Protein AF-A0A1Y2CJP6-F1 (afdb_monomer_lite)

Foldseek 3Di:
DPDADPQDDFDADPVDDLLVSVQLSQLLQQLPELDPVGGGKDWDADPVPRDTLWIFIKYFDLPPPCPLDPDTDIDHGQNVRLCVSVVHDDDDDNLVSCLVSVAQEDEDEDDDDDVVSVVVCVVSNHHYHYDDCVCVVVSNVSSQVVVVVVVDDPVNSVVVSVVVVVVSVVVVVVVCVVVVNDDPPCSDPPPVPPPPPVDDDDDDDDDDDDDDDDDDDD

InterPro domains:
  IPR016193 Cytidine deaminase-like [SSF53927] (14-128)

pLDDT: mean 79.9, std 15.61, range [41.69, 95.75]

Secondary structure (DSSP, 8-state):
-PPPPPPPP-PPPTTS-HHHHHHHHHHHHHTT---SS---EEEEEETTTTEEEEEEE-EE-TT-S-TT-SS--EE-HHHHHHHHHHT----S-HHHHHHHTT--EEEEESS---HHHHHHHHHTT-EEEEEPHHHHHHHHHHHHHHHHHTT--HHHHHHHHHHHHHHHHHHHHHHHHHTT----TTTT------------------------------

Structure (mmCIF, N/CA/C/O backbone):
data_AF-A0A1Y2CJP6-F1
#
_entry.id   AF-A0A1Y2CJP6-F1
#
loop_
_atom_site.group_PDB
_atom_site.id
_atom_site.type_symbol
_atom_site.label_atom_id
_atom_site.label_alt_id
_atom_site.label_comp_id
_atom_site.label_asym_id
_atom_site.label_entity_id
_atom_site.label_seq_id
_atom_site.pdbx_PDB_ins_code
_atom_site.Cartn_x
_atom_site.Cartn_y
_atom_site.Cartn_z
_atom_site.occupancy
_atom_site.B_iso_or_equiv
_atom_site.auth_seq_id
_atom_site.auth_comp_id
_atom_site.auth_asym_id
_atom_site.auth_atom_id
_atom_site.pdbx_PDB_model_num
ATOM 1 N N . MET A 1 1 ? 13.724 -12.618 -6.103 1.00 56.41 1 MET A N 1
ATOM 2 C CA . MET A 1 1 ? 12.927 -11.449 -5.675 1.00 56.41 1 MET A CA 1
ATOM 3 C C . MET A 1 1 ? 13.625 -10.860 -4.466 1.00 56.41 1 MET A C 1
ATOM 5 O O . MET A 1 1 ? 14.097 -11.644 -3.653 1.00 56.41 1 MET A O 1
ATOM 9 N N . GLU A 1 2 ? 13.781 -9.537 -4.390 1.00 65.75 2 GLU A N 1
ATOM 10 C CA . GLU A 1 2 ? 14.274 -8.900 -3.159 1.00 65.75 2 GLU A CA 1
ATOM 11 C C . GLU A 1 2 ? 13.318 -9.261 -2.015 1.00 65.75 2 GLU A C 1
ATOM 13 O O . GLU A 1 2 ? 12.101 -9.304 -2.217 1.00 65.75 2 GLU A O 1
ATOM 18 N N . THR A 1 3 ? 13.864 -9.597 -0.846 1.00 74.50 3 THR A N 1
ATOM 19 C CA . THR A 1 3 ? 13.061 -9.868 0.350 1.00 74.50 3 THR A CA 1
ATOM 20 C C . THR A 1 3 ? 12.181 -8.646 0.629 1.00 74.50 3 THR A C 1
ATOM 22 O O . THR A 1 3 ? 12.708 -7.529 0.579 1.00 74.50 3 THR A O 1
ATOM 25 N N . PRO A 1 4 ? 10.870 -8.813 0.904 1.00 77.69 4 PRO A N 1
ATOM 26 C CA . PRO A 1 4 ? 10.022 -7.692 1.288 1.00 77.69 4 PRO A CA 1
ATOM 27 C C . PRO A 1 4 ? 10.671 -6.928 2.439 1.00 77.69 4 PRO A C 1
ATOM 29 O O . PRO A 1 4 ? 11.221 -7.541 3.359 1.00 77.69 4 PRO A O 1
ATOM 32 N N . LEU A 1 5 ? 10.622 -5.596 2.389 1.00 85.69 5 LEU A N 1
ATOM 33 C CA . LEU A 1 5 ? 11.097 -4.793 3.509 1.00 85.69 5 LEU A CA 1
ATOM 34 C C . LEU A 1 5 ? 10.321 -5.188 4.777 1.00 85.69 5 LEU A C 1
ATOM 36 O O . LEU A 1 5 ? 9.128 -5.508 4.687 1.00 85.69 5 LEU A O 1
ATOM 40 N N . PRO A 1 6 ? 10.977 -5.213 5.949 1.00 92.62 6 PRO A N 1
ATOM 41 C CA . PRO A 1 6 ? 10.272 -5.477 7.191 1.00 92.62 6 PRO A CA 1
ATOM 42 C C . PRO A 1 6 ? 9.173 -4.429 7.376 1.00 92.62 6 PRO A C 1
ATOM 44 O O . PRO A 1 6 ? 9.338 -3.266 7.003 1.00 92.62 6 PRO A O 1
ATOM 47 N N . LEU A 1 7 ? 8.043 -4.850 7.936 1.00 93.31 7 LEU A N 1
ATOM 48 C CA . LEU A 1 7 ? 6.972 -3.935 8.298 1.00 93.31 7 LEU A CA 1
ATOM 49 C C . LEU A 1 7 ? 7.522 -2.912 9.311 1.00 93.31 7 LEU A C 1
ATOM 51 O O . LEU A 1 7 ? 8.094 -3.336 10.319 1.00 93.31 7 LEU A O 1
ATOM 55 N N . PRO A 1 8 ? 7.390 -1.593 9.071 1.00 94.00 8 PRO A N 1
ATOM 56 C CA . PRO A 1 8 ? 7.889 -0.592 10.009 1.00 94.00 8 PRO A CA 1
ATOM 57 C C . PRO A 1 8 ? 7.257 -0.775 11.390 1.00 94.00 8 PRO A C 1
ATOM 59 O O . PRO A 1 8 ? 6.074 -1.109 11.450 1.00 94.00 8 PRO A O 1
ATOM 62 N N . PRO A 1 9 ? 7.989 -0.560 12.494 1.00 94.50 9 PRO A N 1
ATOM 63 C CA . PRO A 1 9 ? 7.388 -0.635 13.819 1.00 94.50 9 PRO A CA 1
ATOM 64 C C . PRO A 1 9 ? 6.278 0.416 13.949 1.00 94.50 9 PRO A C 1
ATOM 66 O O . PRO A 1 9 ? 6.450 1.554 13.520 1.00 94.50 9 PRO A O 1
ATOM 69 N N . TYR A 1 10 ? 5.145 0.043 14.537 1.00 94.25 10 TYR A N 1
ATOM 70 C CA . TYR A 1 10 ? 4.035 0.953 14.801 1.00 94.25 10 TYR A CA 1
ATOM 71 C C . TYR A 1 10 ? 3.417 0.621 16.157 1.00 94.25 10 TYR A C 1
ATOM 73 O O . TYR A 1 10 ? 3.071 -0.530 16.421 1.00 94.25 10 TYR A O 1
ATOM 81 N N . GLU A 1 11 ? 3.303 1.629 17.016 1.00 94.81 11 GLU A N 1
ATOM 82 C CA . GLU A 1 11 ? 2.640 1.511 18.311 1.00 94.81 11 GLU A CA 1
ATOM 83 C C . GLU A 1 11 ? 1.174 1.922 18.163 1.00 94.81 11 GLU A C 1
ATOM 85 O O . GLU A 1 11 ? 0.871 2.977 17.602 1.00 94.81 11 GLU A O 1
ATOM 90 N N . PHE A 1 12 ? 0.267 1.064 18.634 1.00 94.75 12 PHE A N 1
ATOM 91 C CA . PHE A 1 12 ? -1.165 1.319 18.536 1.00 94.75 12 PHE A CA 1
ATOM 92 C C . PHE A 1 12 ? -1.564 2.443 19.486 1.00 94.75 12 PHE A C 1
ATOM 94 O O . PHE A 1 12 ? -1.284 2.402 20.682 1.00 94.75 12 PHE A O 1
ATOM 101 N N . ASP A 1 13 ? -2.282 3.417 18.948 1.00 92.81 13 ASP A N 1
ATOM 102 C CA . ASP A 1 13 ? -2.897 4.483 19.717 1.00 92.81 13 ASP A CA 1
ATOM 103 C C . ASP A 1 13 ? -4.202 3.968 20.334 1.00 92.81 13 ASP A C 1
ATOM 105 O O . ASP A 1 13 ? -5.143 3.609 19.620 1.00 92.81 13 ASP A O 1
ATOM 109 N N . ALA A 1 14 ? -4.260 3.940 21.667 1.00 95.38 14 ALA A N 1
ATOM 110 C CA . ALA A 1 14 ? -5.426 3.487 22.420 1.00 95.38 14 ALA A CA 1
ATOM 111 C C . ALA A 1 14 ? -6.666 4.381 22.223 1.00 95.38 14 ALA A C 1
ATOM 113 O O . ALA A 1 14 ? -7.779 3.945 22.509 1.00 95.38 14 ALA A O 1
ATOM 114 N N . ALA A 1 15 ? -6.495 5.616 21.736 1.00 92.62 15 ALA A N 1
ATOM 115 C CA . ALA A 1 15 ? -7.604 6.503 21.391 1.00 92.62 15 ALA A CA 1
ATOM 116 C C . ALA A 1 15 ? -8.239 6.172 20.028 1.00 92.62 15 ALA A C 1
ATOM 118 O O . ALA A 1 15 ? -9.309 6.689 19.707 1.00 92.62 15 ALA A O 1
ATOM 119 N N . LEU A 1 16 ? -7.589 5.332 19.217 1.00 90.56 16 LEU A N 1
ATOM 120 C CA . LEU A 1 16 ? -8.077 4.909 17.911 1.00 90.56 16 LEU A CA 1
ATOM 121 C C . LEU A 1 16 ? -8.742 3.534 17.962 1.00 90.56 16 LEU A C 1
ATOM 123 O O . LEU A 1 16 ? -8.398 2.673 18.773 1.00 90.56 16 LEU A O 1
ATOM 127 N N . SER A 1 17 ? -9.652 3.287 17.017 1.00 92.69 17 SER A N 1
ATOM 128 C CA . SER A 1 17 ? -10.144 1.929 16.801 1.00 92.69 17 SER A CA 1
ATOM 129 C C . SER A 1 17 ? -9.037 1.021 16.245 1.00 92.69 17 SER A C 1
ATOM 131 O O . SER A 1 17 ? -8.027 1.477 15.703 1.00 92.69 17 SER A O 1
ATOM 133 N N . THR A 1 18 ? -9.218 -0.295 16.360 1.00 93.75 18 THR A N 1
ATOM 134 C CA . THR A 1 18 ? -8.292 -1.279 15.778 1.00 93.75 18 THR A CA 1
ATOM 135 C C . THR A 1 18 ? -8.135 -1.091 14.266 1.00 93.75 18 THR A C 1
ATOM 137 O O . THR A 1 18 ? -7.012 -1.109 13.766 1.00 93.75 18 THR A O 1
ATOM 140 N N . ASP A 1 19 ? -9.239 -0.853 13.549 1.00 93.12 19 ASP A N 1
ATOM 141 C CA . ASP A 1 19 ? -9.228 -0.607 12.101 1.00 93.12 19 ASP A CA 1
ATOM 142 C C . ASP A 1 19 ? -8.409 0.649 11.760 1.00 93.12 19 ASP A C 1
ATOM 144 O O . ASP A 1 19 ? -7.577 0.620 10.854 1.00 93.12 19 ASP A O 1
ATOM 148 N N . ASP A 1 20 ? -8.591 1.731 12.523 1.00 92.31 20 ASP A N 1
ATOM 149 C CA . ASP A 1 20 ? -7.869 2.991 12.317 1.00 92.31 20 ASP A CA 1
ATOM 150 C C . ASP A 1 20 ? -6.362 2.830 12.562 1.00 92.31 20 ASP A C 1
ATOM 152 O O . ASP A 1 20 ? -5.546 3.357 11.806 1.00 92.31 20 ASP A O 1
ATOM 156 N N . ASN A 1 21 ? -5.972 2.052 13.575 1.00 94.25 21 ASN A N 1
ATOM 157 C CA . ASN A 1 21 ? -4.567 1.733 13.828 1.00 94.25 21 ASN A CA 1
ATOM 158 C C . ASN A 1 21 ? -3.934 0.960 12.657 1.00 94.25 21 ASN A C 1
ATOM 160 O O . ASN A 1 21 ? -2.847 1.313 12.196 1.00 94.25 21 ASN A O 1
ATOM 164 N N . TYR A 1 22 ? -4.613 -0.056 12.116 1.00 95.25 22 TYR A N 1
ATOM 165 C CA . TYR A 1 22 ? -4.096 -0.778 10.949 1.00 95.25 22 TYR A CA 1
ATOM 166 C C . TYR A 1 22 ? -4.057 0.082 9.686 1.00 95.25 22 TYR A C 1
ATOM 168 O O . TYR A 1 22 ? -3.127 -0.060 8.892 1.00 95.25 22 TYR A O 1
ATOM 176 N N . LEU A 1 23 ? -5.010 0.997 9.498 1.00 93.06 23 LEU A N 1
ATOM 177 C CA . LEU A 1 23 ? -4.965 1.958 8.395 1.00 93.06 23 LEU A CA 1
ATOM 178 C C . LEU A 1 23 ? -3.782 2.921 8.523 1.00 93.06 23 LEU A C 1
ATOM 180 O O . LEU A 1 23 ? -3.066 3.137 7.543 1.00 93.06 23 LEU A O 1
ATOM 184 N N . ALA A 1 24 ? -3.526 3.451 9.722 1.00 93.75 24 ALA A N 1
ATOM 185 C CA . ALA A 1 24 ? -2.345 4.269 9.988 1.00 93.75 24 ALA A CA 1
ATOM 186 C C . ALA A 1 24 ? -1.058 3.499 9.650 1.00 93.75 24 ALA A C 1
ATOM 188 O O . ALA A 1 24 ? -0.166 4.022 8.974 1.00 93.75 24 ALA A O 1
ATOM 189 N N . TRP A 1 25 ? -0.994 2.227 10.046 1.00 95.75 25 TRP A N 1
ATOM 190 C CA . TRP A 1 25 ? 0.141 1.36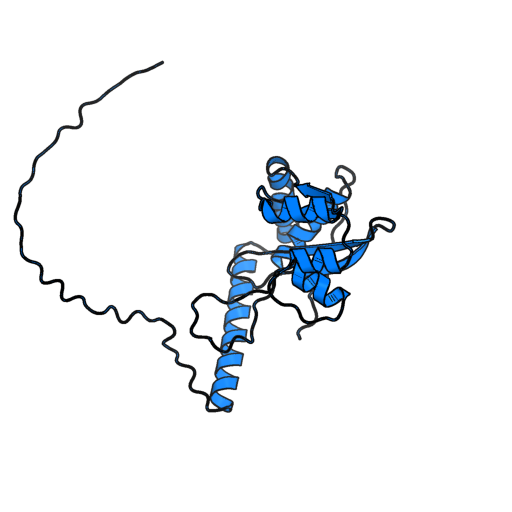1 9.755 1.00 95.75 25 TRP A CA 1
ATOM 191 C C . TRP A 1 25 ? 0.302 1.078 8.255 1.00 95.75 25 TRP A C 1
ATOM 193 O O . TRP A 1 25 ? 1.411 1.153 7.722 1.00 95.75 25 TRP A O 1
ATOM 203 N N . ALA A 1 26 ? -0.797 0.836 7.537 1.00 94.69 26 ALA A N 1
ATOM 204 C CA . ALA A 1 26 ? -0.789 0.668 6.086 1.00 94.69 26 ALA A CA 1
ATOM 205 C C . ALA A 1 26 ? -0.295 1.939 5.366 1.00 94.69 26 ALA A C 1
ATOM 207 O O . ALA A 1 26 ? 0.476 1.840 4.410 1.00 94.69 26 ALA A O 1
ATOM 208 N N . CYS A 1 27 ? -0.648 3.131 5.859 1.00 93.62 27 CYS A N 1
ATOM 209 C CA . CYS A 1 27 ? -0.122 4.409 5.366 1.00 93.62 27 CYS A CA 1
ATOM 210 C C . CYS A 1 27 ? 1.376 4.590 5.618 1.00 93.62 27 CYS A C 1
ATOM 212 O O . CYS A 1 27 ? 2.083 5.172 4.790 1.00 93.62 27 CYS A O 1
ATOM 214 N N . ILE A 1 28 ? 1.880 4.113 6.755 1.00 95.25 28 ILE A N 1
ATOM 215 C CA . ILE A 1 28 ? 3.318 4.096 7.036 1.00 95.25 28 ILE A CA 1
ATOM 216 C C . ILE A 1 28 ? 4.021 3.153 6.053 1.00 95.25 28 ILE A C 1
ATOM 218 O O . ILE A 1 28 ? 4.978 3.563 5.392 1.00 95.25 28 ILE A O 1
ATOM 222 N N . LEU A 1 29 ? 3.499 1.934 5.888 1.00 95.38 29 LEU A N 1
ATOM 223 C CA . LEU A 1 29 ? 4.003 0.927 4.953 1.00 95.38 29 LEU A CA 1
ATOM 224 C C . LEU A 1 29 ? 4.001 1.422 3.500 1.00 95.38 29 LEU A C 1
ATOM 226 O O . LEU A 1 29 ? 4.950 1.156 2.762 1.00 95.38 29 LEU A O 1
ATOM 230 N N . ALA A 1 30 ? 2.973 2.165 3.084 1.00 94.12 30 ALA A N 1
ATOM 231 C CA . ALA A 1 30 ? 2.835 2.666 1.719 1.00 94.12 30 ALA A CA 1
ATOM 232 C C . ALA A 1 30 ? 4.062 3.470 1.261 1.00 94.12 30 ALA A C 1
ATOM 234 O O . ALA A 1 30 ? 4.461 3.371 0.102 1.00 94.12 30 ALA A O 1
ATOM 235 N N . ARG A 1 31 ? 4.730 4.210 2.160 1.00 92.69 31 ARG A N 1
ATOM 236 C CA . ARG A 1 31 ? 5.949 4.969 1.822 1.00 92.69 31 ARG A CA 1
ATOM 237 C C . ARG A 1 31 ? 7.132 4.109 1.374 1.00 92.69 31 ARG A C 1
ATOM 239 O O . ARG A 1 31 ? 8.038 4.644 0.737 1.00 92.69 31 ARG A O 1
ATOM 246 N N . HIS A 1 32 ? 7.134 2.810 1.666 1.00 93.25 32 HIS A N 1
ATOM 247 C CA . HIS A 1 32 ? 8.130 1.882 1.129 1.00 93.25 32 HIS A CA 1
ATOM 248 C C . HIS A 1 32 ? 7.900 1.505 -0.339 1.00 93.25 32 HIS A C 1
ATOM 250 O O . HIS A 1 32 ? 8.754 0.842 -0.924 1.00 93.25 32 HIS A O 1
ATOM 256 N N . SER A 1 33 ? 6.773 1.903 -0.933 1.00 93.00 33 SER A N 1
ATOM 257 C CA . SER A 1 33 ? 6.508 1.696 -2.354 1.00 93.00 33 SER A CA 1
ATOM 258 C C . SER A 1 33 ? 7.578 2.356 -3.226 1.00 93.00 33 SER A C 1
ATOM 260 O O . SER A 1 33 ? 7.999 3.485 -2.975 1.00 93.00 33 SER A O 1
ATOM 262 N N . ASN A 1 34 ? 7.971 1.657 -4.292 1.00 91.31 34 ASN A N 1
ATOM 263 C CA . ASN A 1 34 ? 8.817 2.199 -5.359 1.00 91.31 34 ASN A CA 1
ATOM 264 C C . ASN A 1 34 ? 7.991 2.716 -6.552 1.00 91.31 34 ASN A C 1
ATOM 266 O O . ASN A 1 34 ? 8.537 2.990 -7.621 1.00 91.31 34 ASN A O 1
ATOM 270 N N . SER A 1 35 ? 6.667 2.821 -6.418 1.00 90.25 35 SER A N 1
ATOM 271 C CA . SER A 1 35 ? 5.813 3.368 -7.471 1.00 90.25 35 SER A CA 1
ATOM 272 C C . SER A 1 35 ? 6.013 4.871 -7.637 1.00 90.25 35 SER A C 1
ATOM 274 O O . SER A 1 35 ? 6.014 5.627 -6.671 1.00 90.25 35 SER A O 1
ATOM 276 N N . ARG A 1 36 ? 6.100 5.322 -8.892 1.00 87.94 36 ARG A N 1
ATOM 277 C CA . ARG A 1 36 ? 6.078 6.752 -9.246 1.00 87.94 36 ARG A CA 1
ATOM 278 C C . ARG A 1 36 ? 4.657 7.305 -9.418 1.00 87.94 36 ARG A C 1
ATOM 280 O O . ARG A 1 36 ? 4.496 8.513 -9.552 1.00 87.94 36 ARG A O 1
ATOM 287 N N . LYS A 1 37 ? 3.630 6.447 -9.465 1.00 88.38 37 LYS A N 1
ATOM 288 C CA . LYS A 1 37 ? 2.232 6.849 -9.715 1.00 88.38 37 LYS A CA 1
ATOM 289 C C . LYS A 1 37 ? 1.446 7.127 -8.445 1.00 88.38 37 LYS A C 1
ATOM 291 O O . LYS A 1 37 ? 0.500 7.907 -8.472 1.00 88.38 37 LYS A O 1
ATOM 296 N N . GLY A 1 38 ? 1.804 6.451 -7.365 1.00 89.06 38 GLY A N 1
ATOM 297 C CA . GLY A 1 38 ? 1.100 6.538 -6.100 1.00 89.06 38 GLY A CA 1
ATOM 298 C C . GLY A 1 38 ? 1.571 5.440 -5.167 1.00 89.06 38 GLY A C 1
ATOM 299 O O . GLY A 1 38 ? 1.838 4.319 -5.590 1.00 89.06 38 GLY A O 1
ATOM 300 N N . HIS A 1 39 ? 1.700 5.777 -3.896 1.00 92.19 39 HIS A N 1
ATOM 301 C CA . HIS A 1 39 ? 2.195 4.864 -2.881 1.00 92.19 39 HIS A CA 1
ATOM 302 C C . HIS A 1 39 ? 1.005 4.142 -2.251 1.00 92.19 39 HIS A C 1
ATOM 304 O O . HIS A 1 39 ? 0.109 4.789 -1.715 1.00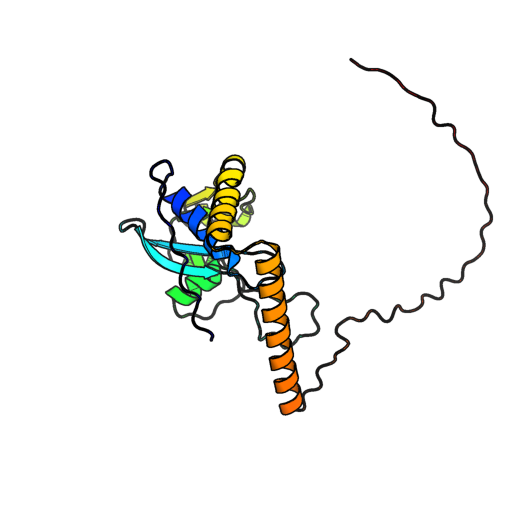 92.19 39 HIS A O 1
ATOM 310 N N . MET A 1 40 ? 0.988 2.813 -2.321 1.00 92.44 40 MET A N 1
ATOM 311 C CA . MET A 1 40 ? -0.044 1.975 -1.713 1.00 92.44 40 MET A CA 1
ATOM 312 C C . MET A 1 40 ? 0.594 1.007 -0.724 1.00 92.44 40 MET A C 1
ATOM 314 O O . MET A 1 40 ? 1.658 0.451 -0.996 1.00 92.44 40 MET A O 1
ATOM 318 N N . GLY A 1 41 ? -0.088 0.779 0.394 1.00 93.81 41 GLY A N 1
ATOM 319 C CA . GLY A 1 41 ? 0.239 -0.238 1.385 1.00 93.81 41 GLY A CA 1
ATOM 320 C C . GLY A 1 41 ? -1.012 -1.043 1.714 1.00 93.81 41 GLY A C 1
A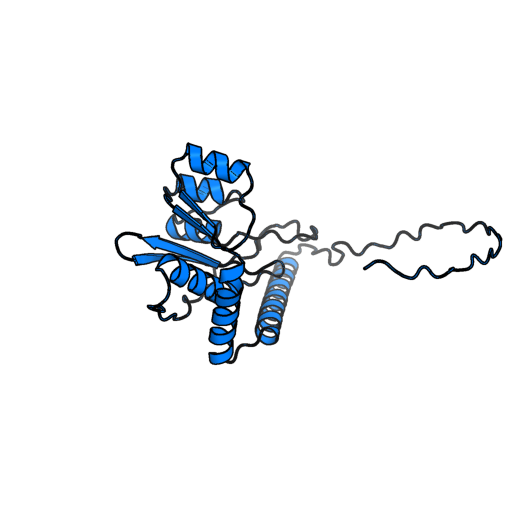TOM 321 O O . GLY A 1 41 ? -2.111 -0.495 1.731 1.00 93.81 41 GLY A O 1
ATOM 322 N N . ALA A 1 42 ? -0.849 -2.340 1.946 1.00 94.88 42 ALA A N 1
ATOM 323 C CA . ALA A 1 42 ? -1.918 -3.249 2.333 1.00 94.88 42 ALA A CA 1
ATOM 324 C C . ALA A 1 42 ? -1.433 -4.161 3.459 1.00 94.88 42 ALA A C 1
ATOM 326 O O . ALA A 1 42 ? -0.282 -4.598 3.450 1.00 94.88 42 ALA A O 1
ATOM 327 N N . ILE A 1 43 ? -2.319 -4.447 4.411 1.00 95.12 43 ILE A N 1
ATOM 328 C CA . ILE A 1 43 ? -2.075 -5.352 5.536 1.00 95.12 43 ILE A CA 1
ATOM 329 C C . ILE A 1 43 ? -3.279 -6.295 5.639 1.00 95.12 43 ILE A C 1
ATOM 331 O O . ILE A 1 43 ? -4.420 -5.840 5.693 1.00 95.12 43 ILE A O 1
ATOM 335 N N . ILE A 1 44 ? -3.030 -7.604 5.661 1.00 94.31 44 ILE A N 1
ATOM 336 C CA . ILE A 1 44 ? -4.033 -8.634 5.948 1.00 94.31 44 ILE A CA 1
ATOM 337 C C . ILE A 1 44 ? -3.893 -9.035 7.412 1.00 94.31 44 ILE A C 1
ATOM 339 O O . ILE A 1 44 ? -2.817 -9.437 7.861 1.00 94.31 44 ILE A O 1
ATOM 343 N N . VAL A 1 45 ? -5.003 -8.966 8.141 1.00 95.06 45 VAL A N 1
ATOM 344 C CA . VAL A 1 45 ? -5.067 -9.216 9.582 1.00 95.06 45 VAL A CA 1
ATOM 345 C C . VAL A 1 45 ? -6.082 -10.319 9.864 1.00 95.06 45 VAL A C 1
ATOM 347 O O . VAL A 1 45 ? -7.155 -10.356 9.262 1.00 95.06 45 VAL A O 1
ATOM 350 N N . ASN A 1 46 ? -5.760 -11.208 10.801 1.00 92.81 46 ASN A N 1
ATOM 351 C CA . ASN A 1 46 ? -6.739 -12.100 11.403 1.00 92.81 46 ASN A CA 1
ATOM 352 C C . ASN A 1 46 ? -7.572 -11.308 12.430 1.00 92.81 46 ASN A C 1
ATOM 354 O O . ASN A 1 46 ? -7.016 -10.877 13.442 1.00 92.81 46 ASN A O 1
ATO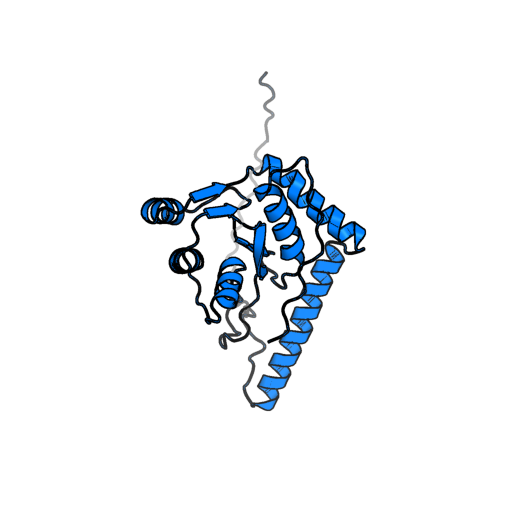M 358 N N . PRO A 1 47 ? -8.889 -11.137 12.226 1.00 89.19 47 PRO A N 1
ATOM 359 C CA . PRO A 1 47 ? -9.707 -10.290 13.092 1.00 89.19 47 PRO A CA 1
ATOM 360 C C . PRO A 1 47 ? -9.897 -10.859 14.505 1.00 89.19 47 PRO A C 1
ATOM 362 O O . PRO A 1 47 ? -10.241 -10.113 15.414 1.00 89.19 47 PRO A O 1
ATOM 365 N N . THR A 1 48 ? -9.699 -12.165 14.708 1.00 91.81 48 THR A N 1
ATOM 366 C CA . THR A 1 48 ? -9.864 -12.813 16.017 1.00 91.81 48 THR A CA 1
ATOM 367 C C . THR A 1 48 ? -8.618 -12.672 16.881 1.00 91.81 48 THR A C 1
ATOM 369 O O . THR A 1 48 ? -8.727 -12.529 18.094 1.00 91.81 48 THR A O 1
ATOM 372 N N . THR A 1 49 ? -7.435 -12.728 16.270 1.00 95.06 49 THR A N 1
ATOM 373 C CA . THR A 1 49 ? -6.156 -12.714 16.995 1.00 95.06 49 THR A CA 1
ATOM 374 C C . THR A 1 49 ? -5.406 -11.392 16.878 1.00 95.06 49 THR A C 1
ATOM 376 O O . THR A 1 49 ? -4.365 -11.238 17.511 1.00 95.06 49 THR A O 1
ATOM 379 N N . SER A 1 50 ? -5.881 -10.462 16.042 1.00 93.50 50 SER A N 1
ATOM 380 C CA . SER A 1 50 ? -5.159 -9.239 15.660 1.00 93.50 50 SER A CA 1
ATOM 381 C C . SER A 1 50 ? -3.753 -9.524 15.104 1.00 93.50 50 SER A C 1
ATOM 383 O O . SER A 1 50 ? -2.857 -8.681 15.121 1.00 93.50 50 SER A O 1
ATOM 385 N N . GLN A 1 51 ? -3.530 -10.739 14.600 1.00 94.88 51 GLN A N 1
ATOM 386 C CA . GLN A 1 51 ? -2.258 -11.136 14.017 1.00 94.88 51 GLN A CA 1
ATOM 387 C C . GLN A 1 51 ? -2.194 -10.675 12.562 1.00 94.88 51 GLN A C 1
ATOM 389 O O . GLN A 1 51 ? -3.100 -10.955 11.775 1.00 94.88 51 GLN A O 1
ATOM 394 N N . ILE A 1 52 ? -1.096 -10.026 12.180 1.00 94.81 52 ILE A N 1
ATOM 395 C CA . ILE A 1 52 ? -0.805 -9.737 10.775 1.00 94.81 52 ILE A CA 1
ATOM 396 C C . ILE A 1 52 ? -0.404 -11.036 10.085 1.00 94.81 52 ILE A C 1
ATOM 398 O O . ILE A 1 52 ? 0.553 -11.695 10.486 1.00 94.81 52 ILE A O 1
ATOM 402 N N . LEU A 1 53 ? -1.145 -11.390 9.041 1.00 93.06 53 LEU A N 1
ATOM 403 C CA . LEU A 1 53 ? -0.896 -12.579 8.232 1.00 93.06 53 LEU A CA 1
ATOM 404 C C . LEU A 1 53 ? 0.027 -12.263 7.053 1.00 93.06 53 LEU A C 1
ATOM 406 O O . LEU A 1 53 ? 0.863 -13.078 6.678 1.00 93.06 53 LEU A O 1
ATOM 410 N N . SER A 1 54 ? -0.134 -11.081 6.455 1.00 94.31 54 SER A N 1
ATOM 411 C CA . SER A 1 54 ? 0.674 -10.614 5.330 1.00 94.31 54 SER A CA 1
ATOM 412 C C . SER A 1 54 ? 0.587 -9.095 5.215 1.00 94.31 54 SER A C 1
ATOM 414 O O . SER A 1 54 ? -0.359 -8.479 5.706 1.00 94.31 54 SER A O 1
ATOM 416 N N . TYR A 1 55 ? 1.569 -8.487 4.559 1.00 95.38 55 TYR A N 1
ATOM 417 C CA . TYR A 1 55 ? 1.561 -7.076 4.211 1.00 95.38 55 TYR A CA 1
ATOM 418 C C . TYR A 1 55 ? 2.369 -6.856 2.932 1.00 95.38 55 TYR A C 1
ATOM 420 O O . TYR A 1 55 ? 3.320 -7.583 2.653 1.00 95.38 55 TYR A O 1
ATOM 428 N N . ALA A 1 56 ? 2.008 -5.844 2.151 1.00 94.75 56 ALA A N 1
ATOM 429 C CA . ALA A 1 56 ? 2.712 -5.513 0.920 1.00 94.75 56 ALA A CA 1
ATOM 430 C C . ALA A 1 56 ? 2.546 -4.038 0.547 1.00 94.75 56 ALA A C 1
ATOM 432 O O . ALA A 1 56 ? 1.639 -3.354 1.019 1.00 94.75 56 ALA A O 1
ATOM 433 N N . ASN A 1 57 ? 3.409 -3.559 -0.346 1.00 94.12 57 ASN A N 1
ATOM 434 C CA . ASN A 1 57 ? 3.248 -2.286 -1.038 1.00 94.12 57 ASN A CA 1
ATOM 435 C C . ASN A 1 57 ? 3.125 -2.523 -2.549 1.00 94.12 57 ASN A C 1
ATOM 437 O O . ASN A 1 57 ? 3.472 -3.594 -3.053 1.00 94.12 57 ASN A O 1
ATOM 441 N N . ASN A 1 58 ? 2.586 -1.556 -3.292 1.00 91.75 58 ASN A N 1
ATOM 442 C CA . ASN A 1 58 ? 2.517 -1.711 -4.742 1.00 91.75 58 ASN A CA 1
ATOM 443 C C . ASN A 1 58 ? 3.925 -1.728 -5.347 1.00 91.75 58 ASN A C 1
ATOM 445 O O . ASN A 1 58 ? 4.782 -0.913 -5.009 1.00 91.75 58 ASN A O 1
ATOM 449 N N . THR A 1 59 ? 4.149 -2.670 -6.259 1.00 87.31 59 THR A N 1
ATOM 450 C CA . THR A 1 59 ? 5.458 -2.915 -6.868 1.00 87.31 59 THR A CA 1
ATOM 451 C C . THR A 1 59 ? 5.334 -2.859 -8.389 1.00 87.31 59 THR A C 1
ATOM 453 O O . THR A 1 59 ? 4.413 -3.465 -8.948 1.00 87.31 59 THR A O 1
ATOM 456 N N . PRO A 1 60 ? 6.235 -2.157 -9.095 1.00 84.62 60 PRO A N 1
ATOM 457 C CA . PRO A 1 60 ? 6.221 -2.138 -10.551 1.00 84.62 60 PRO A CA 1
ATOM 458 C C . PRO A 1 60 ? 6.426 -3.535 -11.150 1.00 84.62 60 PRO A C 1
ATOM 460 O O . PRO A 1 60 ? 7.249 -4.315 -10.677 1.00 84.62 60 PRO A O 1
ATOM 463 N N . LEU A 1 61 ? 5.679 -3.852 -12.208 1.00 80.94 61 LEU A N 1
ATOM 464 C CA . LEU A 1 61 ? 5.846 -5.072 -12.991 1.00 80.94 61 LEU A CA 1
ATOM 465 C C . LEU A 1 61 ? 7.037 -4.906 -13.931 1.00 80.94 61 LEU A C 1
ATOM 467 O O . LEU A 1 61 ? 6.969 -4.210 -14.941 1.00 80.94 61 LEU A O 1
ATOM 471 N N . LEU A 1 62 ? 8.130 -5.578 -13.587 1.00 69.25 62 LEU A N 1
ATOM 472 C CA . LEU A 1 62 ? 9.439 -5.421 -14.229 1.00 69.25 62 LEU A CA 1
ATOM 473 C C . LEU A 1 62 ? 9.607 -6.271 -15.504 1.00 69.25 62 LEU A C 1
ATOM 475 O O . LEU A 1 62 ? 10.636 -6.180 -16.163 1.00 69.25 62 LEU A O 1
ATOM 479 N N . PHE A 1 63 ? 8.611 -7.092 -15.858 1.00 62.31 63 PHE A N 1
ATOM 480 C CA . PHE A 1 63 ? 8.710 -8.101 -16.925 1.00 62.31 63 PHE A CA 1
ATOM 481 C C . PHE A 1 63 ? 7.880 -7.805 -18.179 1.00 62.31 63 PHE A C 1
ATOM 483 O O . PHE A 1 63 ? 7.815 -8.645 -19.075 1.00 62.31 63 PHE A O 1
ATOM 490 N N . ASN A 1 64 ? 7.250 -6.633 -18.294 1.00 56.44 64 ASN A N 1
ATOM 491 C CA . ASN A 1 64 ? 6.557 -6.311 -19.538 1.00 56.44 64 ASN A CA 1
ATOM 492 C C . ASN A 1 64 ? 7.569 -5.829 -20.593 1.00 56.44 64 ASN A C 1
ATOM 494 O O . ASN A 1 64 ? 7.938 -4.657 -20.625 1.00 56.44 64 ASN A O 1
ATOM 498 N N . ALA A 1 65 ? 8.015 -6.759 -21.446 1.00 48.22 65 ALA A N 1
ATOM 499 C CA . ALA A 1 65 ? 8.968 -6.548 -22.541 1.00 48.22 65 ALA A CA 1
ATOM 500 C C . ALA A 1 65 ? 8.512 -5.505 -23.581 1.00 48.22 65 ALA A C 1
ATOM 502 O O . ALA A 1 65 ? 9.320 -5.025 -24.372 1.00 48.22 65 ALA A O 1
ATOM 503 N N . SER A 1 66 ? 7.247 -5.070 -23.536 1.00 53.09 66 SER A N 1
ATOM 504 C CA . SER A 1 66 ? 6.805 -3.815 -24.148 1.00 53.09 66 SER A CA 1
ATOM 505 C C . SER A 1 66 ? 7.300 -2.614 -23.318 1.00 53.09 66 SER A C 1
ATOM 507 O O . SER A 1 66 ? 6.519 -1.781 -22.850 1.00 53.09 66 SER A O 1
ATOM 509 N N . LEU A 1 67 ? 8.619 -2.484 -23.177 1.00 50.69 67 LEU A N 1
ATOM 510 C CA . LEU A 1 67 ? 9.313 -1.356 -22.536 1.00 50.69 67 LEU A CA 1
ATOM 511 C C . LEU A 1 67 ? 9.031 -0.005 -23.235 1.00 50.69 67 LEU A C 1
ATOM 513 O O . LEU A 1 67 ? 9.378 1.054 -22.726 1.00 50.69 67 LEU A O 1
ATOM 517 N N . ILE A 1 68 ? 8.339 -0.049 -24.378 1.00 51.12 68 ILE A N 1
ATOM 518 C CA . ILE A 1 68 ? 7.905 1.083 -25.205 1.00 51.12 68 ILE A CA 1
ATOM 519 C C . ILE A 1 68 ? 6.572 1.689 -24.714 1.00 51.12 68 ILE A C 1
ATOM 521 O O .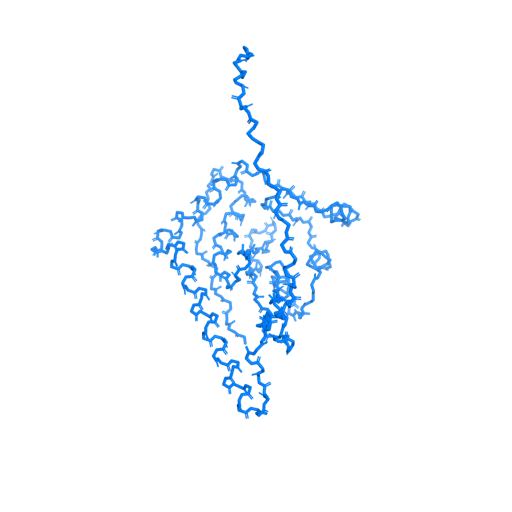 ILE A 1 68 ? 6.222 2.817 -25.073 1.00 51.12 68 ILE A O 1
ATOM 525 N N . GLN A 1 69 ? 5.800 0.994 -23.868 1.00 52.91 69 GLN A N 1
ATOM 526 C CA . GLN A 1 69 ? 4.576 1.586 -23.327 1.00 52.91 69 GLN A CA 1
ATOM 527 C C . GLN A 1 69 ? 4.912 2.598 -22.227 1.00 52.91 69 GLN A C 1
ATOM 529 O O . GLN A 1 69 ? 5.409 2.245 -21.163 1.00 52.91 69 GLN A O 1
ATOM 534 N N . LYS A 1 70 ? 4.514 3.860 -22.440 1.00 58.88 70 LYS A N 1
ATOM 535 C CA . LYS A 1 70 ? 4.625 4.993 -21.492 1.00 58.88 70 LYS A CA 1
ATOM 536 C C . LYS A 1 70 ? 4.020 4.745 -20.098 1.00 58.88 70 LYS A C 1
ATOM 538 O O . LYS A 1 70 ? 4.091 5.617 -19.236 1.00 58.88 70 LYS A O 1
ATOM 543 N N . LYS A 1 71 ? 3.368 3.603 -19.869 1.00 70.25 71 LYS A N 1
ATOM 544 C CA . LYS A 1 71 ? 2.640 3.283 -18.644 1.00 70.25 71 LYS A CA 1
ATOM 545 C C . LYS A 1 71 ? 3.162 1.970 -18.065 1.00 70.25 71 LYS A C 1
ATOM 547 O O . LYS A 1 71 ? 2.603 0.910 -18.316 1.00 70.25 71 LYS A O 1
ATOM 552 N N . ILE A 1 72 ? 4.199 2.076 -17.238 1.00 73.00 72 ILE A N 1
ATOM 553 C CA . ILE A 1 72 ? 4.710 0.991 -16.387 1.00 73.00 72 ILE A CA 1
ATOM 554 C C . ILE A 1 72 ? 3.533 0.348 -15.651 1.00 73.00 72 ILE A C 1
ATOM 556 O O . ILE A 1 72 ? 2.781 1.052 -14.979 1.00 73.00 72 ILE A O 1
ATOM 560 N N . GLN A 1 73 ? 3.307 -0.952 -15.809 1.00 82.44 73 GLN A N 1
ATOM 561 C CA . GLN A 1 73 ? 2.258 -1.636 -15.052 1.00 82.44 73 GLN A CA 1
ATOM 562 C C . GLN A 1 73 ? 2.744 -1.875 -13.618 1.00 82.44 73 GLN A C 1
ATOM 564 O O . GLN A 1 73 ? 3.939 -2.021 -13.386 1.00 82.44 73 GLN A O 1
ATOM 569 N N . GLU A 1 74 ? 1.840 -1.884 -12.647 1.00 86.50 74 GLU A N 1
ATOM 570 C CA . GLU A 1 74 ? 2.168 -2.093 -11.233 1.00 86.50 74 GLU A CA 1
ATOM 571 C C . GLU A 1 74 ? 1.234 -3.161 -10.673 1.00 86.50 74 GLU A C 1
ATOM 573 O O . GLU A 1 74 ? 0.045 -3.172 -10.999 1.00 86.50 74 GLU A O 1
ATOM 578 N N . ILE A 1 75 ? 1.764 -4.051 -9.834 1.00 85.88 75 ILE A N 1
ATOM 579 C CA . ILE A 1 75 ? 0.929 -4.889 -8.974 1.00 85.88 75 ILE A CA 1
ATOM 580 C C . ILE A 1 75 ? 0.498 -4.006 -7.811 1.00 85.88 75 ILE A C 1
ATOM 582 O O . ILE A 1 75 ? 1.347 -3.435 -7.124 1.00 85.88 75 ILE A O 1
ATOM 586 N N . HIS A 1 76 ? -0.808 -3.878 -7.594 1.00 89.56 76 HIS A N 1
ATOM 587 C CA . HIS A 1 76 ? -1.321 -3.146 -6.440 1.00 89.56 76 HIS A CA 1
ATOM 588 C C . HIS A 1 76 ? -0.977 -3.870 -5.133 1.00 89.56 76 HIS A C 1
ATOM 590 O O . HIS A 1 76 ? -0.788 -5.090 -5.112 1.00 89.56 76 HIS A O 1
ATOM 596 N N . ALA A 1 77 ? -0.929 -3.114 -4.036 1.00 89.75 77 ALA A N 1
ATOM 597 C CA . ALA A 1 77 ? -0.545 -3.637 -2.731 1.00 89.75 77 ALA A CA 1
ATOM 598 C C . ALA A 1 77 ? -1.451 -4.792 -2.273 1.00 89.75 77 ALA A C 1
ATOM 600 O O . ALA A 1 77 ? -0.944 -5.795 -1.781 1.00 89.75 77 ALA A O 1
ATOM 601 N N . GLU A 1 78 ? -2.770 -4.709 -2.485 1.00 86.69 78 GLU A N 1
ATOM 602 C CA . GLU A 1 78 ? -3.703 -5.749 -2.033 1.00 86.69 78 GLU A CA 1
ATOM 603 C C . GLU A 1 78 ? -3.500 -7.058 -2.801 1.00 86.69 78 GLU A C 1
ATOM 605 O O . GLU A 1 78 ? -3.453 -8.133 -2.204 1.00 86.69 78 GLU A O 1
ATOM 610 N N . ALA A 1 79 ? -3.316 -6.970 -4.124 1.00 84.88 79 ALA A N 1
ATOM 611 C CA . ALA A 1 79 ? -3.016 -8.138 -4.946 1.00 84.88 79 ALA A CA 1
ATOM 612 C C . ALA A 1 79 ? -1.682 -8.767 -4.540 1.00 84.88 79 ALA A C 1
ATOM 614 O O . ALA A 1 79 ? -1.610 -9.985 -4.389 1.00 84.88 79 ALA A O 1
ATOM 615 N N . LEU A 1 80 ? -0.636 -7.970 -4.312 1.00 84.94 80 LEU A N 1
ATOM 616 C CA . LEU A 1 80 ? 0.650 -8.510 -3.877 1.00 84.94 80 LEU A CA 1
ATOM 617 C C . LEU A 1 80 ? 0.550 -9.168 -2.492 1.00 84.94 80 LEU A C 1
ATOM 619 O O . LEU A 1 80 ? 1.111 -10.241 -2.290 1.00 84.94 80 LEU A O 1
ATOM 623 N N . CYS A 1 81 ? -0.219 -8.583 -1.574 1.00 86.94 81 CYS A N 1
ATOM 624 C CA . CYS A 1 81 ? -0.435 -9.126 -0.235 1.00 86.94 81 CYS A CA 1
ATOM 625 C C . CYS A 1 81 ? -1.130 -10.499 -0.283 1.00 86.94 81 CYS A C 1
ATOM 627 O O . CYS A 1 81 ? -0.647 -11.468 0.301 1.00 86.94 81 CYS A O 1
ATOM 629 N N . VAL A 1 82 ? -2.210 -10.626 -1.066 1.00 84.81 82 VAL A N 1
ATOM 630 C CA . VAL A 1 82 ? -2.890 -11.917 -1.282 1.00 84.81 82 VAL A CA 1
ATOM 631 C C . VAL A 1 82 ? -1.979 -12.911 -2.005 1.00 84.81 82 VAL A C 1
ATOM 633 O O . VAL A 1 82 ? -1.947 -14.081 -1.636 1.00 84.81 82 VAL A O 1
ATOM 636 N N . SER A 1 83 ? -1.204 -12.455 -2.997 1.00 79.00 83 SER A N 1
ATOM 637 C CA . SER A 1 83 ? -0.248 -13.292 -3.747 1.00 79.00 83 SER A CA 1
ATOM 638 C C . SER A 1 83 ? 0.750 -13.951 -2.804 1.00 79.00 83 SER A C 1
ATOM 640 O O . SER A 1 83 ? 0.997 -15.150 -2.893 1.00 79.00 83 SER A O 1
ATOM 642 N N . GLN A 1 84 ? 1.316 -13.153 -1.895 1.00 80.44 84 GLN A N 1
ATOM 643 C CA . GLN A 1 84 ? 2.301 -13.600 -0.919 1.00 80.44 84 GLN A CA 1
ATOM 644 C C . GLN A 1 84 ? 1.682 -14.563 0.092 1.00 80.44 84 GLN A C 1
ATOM 646 O O . GLN A 1 84 ? 2.270 -15.606 0.362 1.00 80.44 84 GLN A O 1
ATOM 651 N N . ALA A 1 85 ? 0.483 -14.258 0.597 1.00 78.38 85 ALA A N 1
ATOM 652 C CA . ALA A 1 85 ? -0.231 -15.140 1.518 1.00 78.38 85 ALA A CA 1
ATOM 653 C C . ALA A 1 85 ? -0.601 -16.489 0.872 1.00 78.38 85 ALA A C 1
ATOM 655 O O . ALA A 1 85 ? -0.518 -17.530 1.518 1.00 78.38 85 ALA A O 1
ATOM 656 N N . ALA A 1 86 ? -0.980 -16.479 -0.408 1.00 72.69 86 ALA A N 1
ATOM 657 C CA . ALA A 1 86 ? -1.388 -17.675 -1.140 1.00 72.69 86 ALA A CA 1
ATOM 658 C C . ALA A 1 86 ? -0.219 -18.419 -1.812 1.00 72.69 86 ALA A C 1
ATOM 660 O O . ALA A 1 86 ? -0.402 -19.541 -2.274 1.00 72.69 86 ALA A O 1
ATOM 661 N N . SER A 1 87 ? 0.972 -17.813 -1.891 1.00 71.12 87 SER A N 1
ATOM 662 C CA . SER A 1 87 ? 2.085 -18.268 -2.743 1.00 71.12 87 SER A CA 1
ATOM 663 C C . SER A 1 87 ? 1.712 -18.405 -4.235 1.00 71.12 87 SER A C 1
ATOM 665 O O . SER A 1 87 ? 2.183 -19.311 -4.920 1.00 71.12 87 SER A O 1
ATOM 667 N N . ILE A 1 88 ? 0.869 -17.503 -4.760 1.00 53.66 88 ILE A N 1
ATOM 668 C CA . ILE A 1 88 ? 0.356 -17.521 -6.149 1.00 53.66 88 ILE A CA 1
ATOM 669 C C . ILE A 1 88 ? 0.826 -16.267 -6.909 1.00 53.66 88 ILE A C 1
ATOM 671 O O . ILE A 1 88 ? 0.857 -15.179 -6.346 1.00 53.66 88 ILE A O 1
ATOM 675 N N . GLN A 1 89 ? 1.164 -16.389 -8.200 1.00 48.16 89 GLN A N 1
ATOM 676 C CA . GLN A 1 89 ? 1.446 -15.245 -9.086 1.00 48.16 89 GLN A CA 1
ATOM 677 C C . GLN A 1 89 ? 0.134 -14.634 -9.614 1.00 48.16 89 GLN A C 1
ATOM 679 O O . GLN A 1 89 ? -0.699 -15.359 -10.156 1.00 48.16 89 GLN A O 1
ATOM 684 N N . LEU A 1 90 ? -0.071 -13.317 -9.468 1.00 48.31 90 LEU A N 1
ATOM 685 C CA . LEU A 1 90 ? -1.362 -12.665 -9.756 1.00 48.31 90 LEU A CA 1
ATOM 686 C C . LEU A 1 90 ? -1.361 -11.716 -10.966 1.00 48.31 90 LEU A C 1
ATOM 688 O O . LEU A 1 90 ? -0.366 -11.068 -11.286 1.00 48.31 90 LEU A O 1
ATOM 692 N N . HIS A 1 91 ? -2.543 -11.604 -11.587 1.00 47.88 91 HIS A N 1
ATOM 693 C CA . HIS A 1 91 ? -2.920 -10.624 -12.615 1.00 47.88 91 HIS A CA 1
ATOM 694 C C . HIS A 1 91 ? -3.943 -9.602 -12.061 1.00 47.88 91 HIS A C 1
ATOM 696 O O . HIS A 1 91 ? -4.509 -9.781 -10.987 1.00 47.88 91 HIS A O 1
ATOM 702 N N . SER A 1 92 ? -4.173 -8.516 -12.803 1.00 52.28 92 SER A N 1
ATOM 703 C CA . SER A 1 92 ? -4.703 -7.192 -12.410 1.00 52.28 92 SER A CA 1
ATOM 704 C C . SER A 1 92 ? -6.137 -7.065 -11.834 1.00 52.28 92 SER A C 1
ATOM 706 O O . SER A 1 92 ? -6.729 -5.993 -11.948 1.00 52.28 92 SER A O 1
ATOM 708 N N . LEU A 1 93 ? -6.726 -8.088 -11.205 1.00 71.19 93 LEU A N 1
ATOM 709 C CA . LEU A 1 93 ? -8.080 -8.035 -10.616 1.00 71.19 93 LEU A CA 1
ATOM 710 C C . LEU A 1 93 ? -8.064 -8.177 -9.082 1.00 71.19 93 LEU A C 1
ATOM 712 O O . LEU A 1 93 ? -8.513 -9.177 -8.529 1.00 71.19 93 LEU A O 1
ATOM 716 N N . CYS A 1 94 ? -7.574 -7.153 -8.377 1.00 79.12 94 CYS A N 1
ATOM 717 C CA . CYS A 1 94 ? -7.331 -7.189 -6.924 1.00 79.12 94 CYS A CA 1
ATOM 718 C C . CYS A 1 94 ? -8.569 -7.555 -6.081 1.00 79.12 94 CYS A C 1
ATOM 720 O O . CYS A 1 94 ? -8.467 -8.364 -5.165 1.00 79.12 94 CYS A O 1
ATOM 722 N N . PHE A 1 95 ? -9.752 -7.018 -6.407 1.00 81.44 95 PHE A N 1
ATOM 723 C CA . PHE A 1 95 ? -10.980 -7.293 -5.647 1.00 81.44 95 PHE A CA 1
ATOM 724 C C . PHE A 1 95 ? -11.426 -8.761 -5.740 1.00 81.44 95 PHE A C 1
ATOM 726 O O . PHE A 1 95 ? -11.721 -9.382 -4.722 1.00 81.44 95 PHE A O 1
ATOM 733 N N . MET A 1 96 ? -11.434 -9.336 -6.948 1.00 84.69 96 MET A N 1
ATOM 734 C CA . MET A 1 96 ? -11.827 -10.739 -7.140 1.00 84.69 96 MET A CA 1
ATOM 735 C C . MET A 1 96 ? -10.868 -11.692 -6.424 1.00 84.69 96 MET A C 1
ATOM 737 O O . MET A 1 96 ? -11.287 -12.741 -5.949 1.00 84.69 96 MET A O 1
ATOM 741 N N . LEU A 1 97 ? -9.598 -11.304 -6.305 1.00 85.06 97 LEU A N 1
ATOM 742 C CA . LEU A 1 97 ? -8.583 -12.070 -5.588 1.00 85.06 97 LEU A CA 1
ATOM 743 C C . LEU A 1 97 ? -8.797 -12.022 -4.076 1.00 85.06 97 LEU A C 1
ATOM 745 O O . LEU A 1 97 ? -8.730 -13.064 -3.434 1.00 85.06 97 LEU A O 1
ATOM 749 N N . LEU A 1 98 ? -9.133 -10.855 -3.516 1.00 84.88 98 LEU A N 1
ATOM 750 C CA . LEU A 1 98 ? -9.524 -10.735 -2.105 1.00 84.88 98 LEU A CA 1
ATOM 751 C C . LEU A 1 98 ? -10.758 -11.595 -1.800 1.00 84.88 98 LEU A C 1
ATOM 753 O O . LEU A 1 98 ? -10.771 -12.341 -0.822 1.00 84.88 98 LEU A O 1
ATOM 757 N N . ALA A 1 99 ? -11.768 -11.542 -2.669 1.00 86.25 99 ALA A N 1
ATOM 758 C CA . ALA A 1 99 ? -12.965 -12.362 -2.534 1.00 86.25 99 ALA A CA 1
ATOM 759 C C . ALA A 1 99 ? -12.657 -13.867 -2.603 1.00 86.25 99 ALA A C 1
ATOM 761 O O . ALA A 1 99 ? -13.097 -14.626 -1.740 1.00 86.25 99 ALA A O 1
ATOM 762 N N . ALA A 1 100 ? -11.866 -14.298 -3.591 1.00 86.50 100 ALA A N 1
ATOM 763 C CA . ALA A 1 100 ? -11.449 -15.692 -3.743 1.00 86.50 100 ALA A CA 1
ATOM 764 C C . ALA A 1 100 ? -10.587 -16.180 -2.566 1.00 86.50 100 ALA A C 1
ATOM 766 O O . ALA A 1 100 ? -10.675 -17.343 -2.184 1.00 86.50 100 ALA A O 1
ATOM 767 N N . ALA A 1 101 ? -9.810 -15.285 -1.951 1.00 85.50 101 ALA A N 1
ATOM 768 C CA . ALA A 1 101 ? -9.037 -15.558 -0.742 1.00 85.50 101 ALA A CA 1
ATOM 769 C C . ALA A 1 101 ? -9.898 -15.635 0.536 1.00 85.50 101 ALA A C 1
ATOM 771 O O . ALA A 1 101 ? -9.368 -15.849 1.624 1.00 85.50 101 ALA A O 1
ATOM 772 N N . GLY A 1 102 ? -11.219 -15.457 0.433 1.00 89.06 102 GLY A N 1
ATOM 773 C CA . GLY A 1 102 ? -12.137 -15.563 1.564 1.00 89.06 102 GLY A CA 1
ATOM 774 C C . GLY A 1 102 ? -12.139 -14.348 2.491 1.00 89.06 102 GLY A C 1
ATOM 775 O O . GLY A 1 102 ? -12.659 -14.451 3.605 1.00 89.06 102 GLY A O 1
ATOM 776 N N . VAL A 1 103 ? -11.602 -13.203 2.051 1.00 88.88 103 VAL A N 1
ATOM 777 C CA . VAL A 1 103 ? -11.641 -11.947 2.815 1.00 88.88 103 VAL A CA 1
ATOM 778 C C . VAL A 1 103 ? -13.092 -11.568 3.109 1.00 88.88 103 VAL A C 1
ATOM 780 O O . VAL A 1 103 ? -13.927 -11.517 2.208 1.00 88.88 103 VAL A O 1
ATOM 783 N N . LYS A 1 104 ? -13.395 -11.306 4.385 1.00 93.44 104 LYS A N 1
ATOM 784 C CA . LYS A 1 104 ? -14.755 -10.983 4.856 1.00 93.44 104 LYS A CA 1
ATOM 785 C C . LYS A 1 104 ? -15.002 -9.497 5.066 1.00 93.44 104 LYS A C 1
ATOM 787 O O . LYS A 1 104 ? -16.151 -9.071 5.047 1.00 93.44 104 LYS A O 1
ATOM 792 N N . ARG A 1 105 ? -13.937 -8.716 5.246 1.00 92.75 105 ARG A N 1
ATOM 793 C CA . ARG A 1 105 ? -14.002 -7.275 5.481 1.00 92.75 105 ARG A CA 1
ATOM 794 C C . ARG A 1 105 ? -12.848 -6.574 4.777 1.00 92.75 105 ARG A C 1
ATOM 796 O O . ARG A 1 105 ? -11.714 -7.035 4.858 1.00 92.75 105 ARG A O 1
ATOM 803 N N . ILE A 1 106 ? -13.148 -5.464 4.113 1.00 90.38 106 ILE A N 1
ATOM 804 C CA . ILE A 1 106 ? -12.183 -4.567 3.480 1.00 90.38 106 ILE A CA 1
ATOM 805 C C . ILE A 1 106 ? -12.362 -3.189 4.110 1.00 90.38 106 ILE A C 1
ATOM 807 O O . ILE A 1 106 ? -13.444 -2.607 4.036 1.00 90.38 106 ILE A O 1
ATOM 811 N N . VAL A 1 107 ? -11.294 -2.669 4.705 1.00 89.75 107 VAL A N 1
ATOM 812 C CA . VAL A 1 107 ? -11.245 -1.309 5.247 1.00 89.75 107 VAL A CA 1
ATOM 813 C C . VAL A 1 107 ? -10.300 -0.490 4.373 1.00 89.75 107 VAL A C 1
ATOM 815 O O . VAL A 1 107 ? -9.189 -0.939 4.098 1.00 89.75 107 VAL A O 1
ATOM 818 N N . HIS A 1 108 ? -10.730 0.683 3.906 1.00 86.81 108 HIS A N 1
ATOM 819 C CA . HIS A 1 108 ? -9.901 1.532 3.048 1.00 86.81 108 HIS A CA 1
ATOM 820 C C . HIS A 1 108 ? -10.013 3.019 3.391 1.00 86.81 108 HIS A C 1
ATOM 822 O O . HIS A 1 108 ? -11.065 3.516 3.801 1.00 86.81 108 HIS A O 1
ATOM 828 N N . LEU A 1 109 ? -8.907 3.729 3.165 1.00 77.81 109 LEU A N 1
ATOM 829 C CA . LEU A 1 109 ? -8.860 5.186 3.130 1.00 77.81 109 LEU A CA 1
ATOM 830 C C . LEU A 1 109 ? -9.334 5.638 1.747 1.00 77.81 109 LEU A C 1
ATOM 832 O O . LEU A 1 109 ? -8.950 5.039 0.742 1.00 77.81 109 LEU A O 1
ATOM 836 N N . ASN A 1 110 ? -10.133 6.702 1.688 1.00 69.56 110 ASN A N 1
ATOM 837 C CA . ASN A 1 110 ? -10.580 7.394 0.469 1.00 69.56 110 ASN A CA 1
ATOM 838 C C . ASN A 1 110 ? -11.934 6.969 -0.165 1.00 69.56 110 ASN A C 1
ATOM 840 O O . ASN A 1 110 ? -12.427 5.851 -0.024 1.00 69.56 110 ASN A O 1
ATOM 844 N N . LYS A 1 111 ? -12.508 7.950 -0.883 1.00 61.19 111 LYS A N 1
ATOM 845 C CA . LYS A 1 111 ? -13.927 8.260 -1.172 1.00 61.19 111 LYS A CA 1
ATOM 846 C C . LYS A 1 111 ? -14.688 7.370 -2.155 1.00 61.19 111 LYS A C 1
ATOM 848 O O . LYS A 1 111 ? -15.908 7.491 -2.238 1.00 61.19 111 LYS A O 1
ATOM 853 N N . TYR A 1 112 ? -14.003 6.560 -2.957 1.00 62.62 112 TYR A N 1
ATOM 854 C CA . TYR A 1 112 ? -14.623 5.931 -4.123 1.00 62.62 112 TYR A CA 1
ATOM 855 C C . TYR A 1 112 ? -14.398 4.425 -4.130 1.00 62.62 112 TYR A C 1
ATOM 857 O O . TYR A 1 112 ? -13.382 3.925 -4.608 1.00 62.62 112 TYR A O 1
ATOM 865 N N . CYS A 1 113 ? -15.393 3.703 -3.625 1.00 81.31 113 CYS A N 1
ATOM 866 C CA . CYS A 1 113 ? -15.603 2.312 -3.987 1.00 81.31 113 CYS A CA 1
ATOM 867 C C . CYS A 1 113 ? -16.372 2.308 -5.319 1.00 81.31 113 CYS A C 1
ATOM 869 O O . CYS A 1 113 ? -17.511 2.786 -5.342 1.00 81.31 113 CYS A O 1
ATOM 871 N N . PRO A 1 114 ? -15.792 1.823 -6.436 1.00 83.75 114 PRO A N 1
ATOM 872 C CA . PRO A 1 114 ? -16.524 1.749 -7.693 1.00 83.75 114 PRO A CA 1
ATOM 873 C C . PRO A 1 114 ? -17.847 0.991 -7.487 1.00 83.75 114 PRO A C 1
ATOM 875 O O . PRO A 1 114 ? -17.823 -0.061 -6.845 1.00 83.75 114 PRO A O 1
ATOM 878 N N . PRO A 1 115 ? -18.989 1.441 -8.044 1.00 86.12 115 PRO A N 1
ATOM 879 C CA . PRO A 1 115 ? -20.284 0.797 -7.803 1.00 86.12 115 PRO A CA 1
ATOM 880 C C . PRO A 1 115 ? -20.286 -0.711 -8.082 1.00 86.12 115 PRO A C 1
ATOM 882 O O . PRO A 1 115 ? -20.869 -1.484 -7.327 1.00 86.12 115 PRO A O 1
ATOM 885 N N . VAL A 1 116 ? -19.560 -1.146 -9.118 1.00 84.94 116 VAL A N 1
ATOM 886 C CA . VAL A 1 116 ? -19.386 -2.571 -9.445 1.00 84.94 116 VAL A CA 1
ATOM 887 C C . VAL A 1 116 ? -18.717 -3.361 -8.313 1.00 84.94 116 VAL A C 1
ATOM 889 O O . VAL A 1 116 ? -19.109 -4.496 -8.047 1.00 84.94 116 VAL A O 1
ATOM 892 N N . VAL A 1 117 ? -17.755 -2.763 -7.605 1.00 84.94 117 VAL A N 1
ATOM 893 C CA . VAL A 1 117 ? -17.075 -3.375 -6.455 1.00 84.94 117 VAL A CA 1
ATOM 894 C C . VAL A 1 117 ? -18.026 -3.448 -5.264 1.00 84.94 117 VAL A C 1
ATOM 896 O O . VAL A 1 117 ? -18.148 -4.511 -4.664 1.00 84.94 117 VAL A O 1
ATOM 899 N N . ALA A 1 118 ? -18.761 -2.372 -4.970 1.00 86.81 118 ALA A N 1
ATOM 900 C CA . ALA A 1 118 ? -19.735 -2.348 -3.877 1.00 86.81 118 ALA A CA 1
ATOM 901 C C . ALA A 1 118 ? -20.852 -3.394 -4.064 1.00 86.81 118 ALA A C 1
ATOM 903 O O . ALA A 1 118 ? -21.183 -4.131 -3.134 1.00 86.81 118 ALA A O 1
ATOM 904 N N . VAL A 1 119 ? -21.396 -3.505 -5.283 1.00 88.75 119 VAL A N 1
ATOM 905 C CA . VAL A 1 119 ? -22.409 -4.516 -5.632 1.00 88.75 119 VAL A CA 1
ATOM 906 C C . VAL A 1 119 ? -21.840 -5.927 -5.496 1.00 88.75 119 VAL A C 1
ATOM 908 O O . VAL A 1 119 ? -22.472 -6.782 -4.877 1.00 88.75 119 VAL A O 1
ATOM 911 N N . SER A 1 120 ? -20.637 -6.164 -6.025 1.00 88.19 120 SER A N 1
ATOM 912 C CA . SER A 1 120 ? -19.994 -7.480 -5.952 1.00 88.19 120 SER A CA 1
ATOM 913 C C . SER A 1 120 ? -19.686 -7.879 -4.507 1.00 88.19 120 SER A C 1
ATOM 915 O O . SER A 1 120 ? -19.934 -9.014 -4.118 1.00 88.19 120 SER A O 1
ATOM 917 N N . ALA A 1 121 ? -19.211 -6.945 -3.681 1.00 88.94 121 ALA A N 1
ATOM 918 C CA . ALA A 1 121 ? -18.936 -7.188 -2.268 1.00 88.94 121 ALA A CA 1
ATOM 919 C C . ALA A 1 121 ? -20.204 -7.547 -1.495 1.00 88.94 121 ALA A C 1
ATOM 921 O O . ALA A 1 121 ? -20.224 -8.556 -0.793 1.00 88.94 121 ALA A O 1
ATOM 922 N N . LYS A 1 122 ? -21.295 -6.798 -1.706 1.00 92.25 122 LYS A N 1
ATOM 923 C CA . LYS A 1 122 ? -22.600 -7.115 -1.116 1.00 92.25 122 LYS A CA 1
ATOM 924 C C . LYS A 1 122 ? -23.097 -8.500 -1.542 1.00 92.25 122 LYS A C 1
ATOM 926 O O . LYS A 1 122 ? -23.567 -9.251 -0.693 1.00 92.25 122 LYS A O 1
ATOM 931 N N . ALA A 1 123 ? -22.967 -8.854 -2.822 1.00 92.69 123 ALA A N 1
ATOM 932 C CA . ALA A 1 123 ? -23.364 -10.168 -3.336 1.00 92.69 123 ALA A CA 1
ATOM 933 C C . ALA A 1 123 ? -22.538 -11.323 -2.740 1.00 92.69 123 ALA A C 1
ATOM 935 O O . ALA A 1 123 ? -23.049 -12.427 -2.579 1.00 92.69 123 ALA A O 1
ATOM 936 N N . LEU A 1 124 ? -21.277 -11.063 -2.389 1.00 93.12 124 LEU A N 1
ATOM 937 C CA . LEU A 1 124 ? -20.343 -12.045 -1.834 1.00 93.12 124 LEU A CA 1
ATOM 938 C C . LEU A 1 124 ? -20.293 -12.046 -0.295 1.00 93.12 124 LEU A C 1
ATOM 940 O O . LEU A 1 124 ? -19.514 -12.799 0.289 1.00 93.12 124 LEU A O 1
ATOM 944 N N . GLY A 1 125 ? -21.104 -11.215 0.371 1.00 94.94 125 GLY A N 1
ATOM 945 C CA . GLY A 1 125 ? -21.104 -11.086 1.831 1.00 94.94 125 GLY A CA 1
ATOM 946 C C . GLY A 1 125 ? -19.807 -10.493 2.394 1.00 94.94 125 GLY A C 1
ATOM 947 O O . GLY A 1 125 ? -19.386 -10.872 3.484 1.00 94.94 125 GLY A O 1
ATOM 948 N N . ILE A 1 126 ? -19.156 -9.605 1.639 1.00 93.00 126 ILE A N 1
ATOM 949 C CA . ILE A 1 126 ? -17.939 -8.894 2.040 1.00 93.00 126 ILE A CA 1
ATOM 950 C C . ILE A 1 126 ? -18.331 -7.506 2.545 1.00 93.00 126 ILE A C 1
ATOM 952 O O . ILE A 1 126 ? -18.926 -6.710 1.818 1.00 93.00 126 ILE A O 1
ATOM 956 N N . GLU A 1 127 ? -17.972 -7.203 3.788 1.00 95.00 127 GLU A N 1
ATOM 957 C CA . GLU A 1 127 ? -18.160 -5.882 4.383 1.00 95.00 127 GLU A CA 1
ATOM 958 C C . GLU A 1 127 ? -17.124 -4.901 3.815 1.00 95.00 127 GLU A C 1
ATOM 960 O O . GLU A 1 127 ? -15.922 -5.142 3.909 1.00 95.00 127 GLU A O 1
ATOM 965 N N . ILE A 1 128 ? -17.570 -3.785 3.233 1.00 90.50 128 ILE A N 1
ATOM 966 C CA . ILE A 1 128 ? -16.685 -2.685 2.828 1.00 90.50 128 ILE A CA 1
ATOM 967 C C . ILE A 1 128 ? -16.911 -1.515 3.777 1.00 90.50 128 ILE A C 1
ATOM 969 O O . ILE A 1 128 ? -18.019 -0.985 3.858 1.00 90.50 128 ILE A O 1
ATOM 973 N N . ARG A 1 129 ? -15.842 -1.094 4.454 1.00 91.38 129 ARG A N 1
ATOM 974 C CA . ARG A 1 129 ? -15.829 0.069 5.336 1.00 91.38 129 ARG A CA 1
ATOM 975 C C . ARG A 1 129 ? -14.891 1.130 4.767 1.00 91.38 129 ARG A C 1
ATOM 977 O O . ARG A 1 129 ? -13.676 0.950 4.738 1.00 91.38 129 ARG A O 1
ATOM 984 N N . SER A 1 130 ? -15.462 2.248 4.336 1.00 87.31 130 SER A N 1
ATOM 985 C CA . SER A 1 130 ? -14.702 3.454 4.010 1.00 87.31 130 SER A CA 1
ATOM 986 C C . SER A 1 130 ? -14.502 4.283 5.274 1.00 87.31 130 SER A C 1
ATOM 988 O O . SER A 1 130 ? -15.482 4.590 5.958 1.00 87.31 130 SER A O 1
ATOM 990 N N . VAL A 1 131 ? -13.266 4.672 5.572 1.00 84.69 131 VAL A N 1
ATOM 991 C CA . VAL A 1 131 ? -12.985 5.643 6.637 1.00 84.69 131 VAL A CA 1
ATOM 992 C C . VAL A 1 131 ? -12.971 7.049 6.040 1.00 84.69 131 VAL A C 1
ATOM 994 O O . VAL A 1 131 ? -12.408 7.267 4.964 1.00 84.69 131 VAL A O 1
ATOM 997 N N . ASP A 1 132 ? -13.667 7.978 6.701 1.00 80.12 132 ASP A N 1
ATOM 998 C CA . ASP A 1 132 ? -13.867 9.343 6.209 1.00 80.12 132 ASP A CA 1
ATOM 999 C C . ASP A 1 132 ? -12.526 10.066 6.017 1.00 80.12 132 ASP A C 1
ATOM 1001 O O . ASP A 1 132 ? -11.623 9.993 6.849 1.00 80.12 132 ASP A O 1
ATOM 1005 N N . PHE A 1 133 ? -12.426 10.819 4.926 1.00 67.25 133 PHE A N 1
ATOM 1006 C CA . PHE A 1 133 ? -11.268 11.635 4.595 1.00 67.25 133 PHE A CA 1
ATOM 1007 C C . PHE A 1 133 ? -11.010 12.743 5.631 1.00 67.25 133 PHE A C 1
ATOM 1009 O O . PHE A 1 133 ? -9.879 13.183 5.809 1.00 67.25 133 PHE A O 1
ATOM 1016 N N . ALA A 1 134 ? -12.029 13.195 6.366 1.00 66.56 134 ALA A N 1
ATOM 1017 C CA . ALA A 1 134 ? -11.802 14.133 7.467 1.00 66.56 134 ALA A CA 1
ATOM 1018 C C . ALA A 1 134 ? -10.936 13.515 8.588 1.00 66.56 134 ALA A C 1
ATOM 1020 O O . ALA A 1 134 ? -10.113 14.205 9.187 1.00 66.56 134 ALA A O 1
ATOM 1021 N N . LEU A 1 135 ? -11.052 12.200 8.816 1.00 65.06 135 LEU A N 1
ATOM 1022 C CA . LEU A 1 135 ? -10.155 11.440 9.695 1.00 65.06 135 LEU A CA 1
ATOM 1023 C C . LEU A 1 135 ? -8.798 11.142 9.017 1.00 65.06 135 LEU A C 1
ATOM 1025 O O . LEU A 1 135 ? -7.815 10.881 9.706 1.00 65.06 135 LEU A O 1
ATOM 1029 N N . ASP A 1 136 ? -8.713 11.249 7.686 1.00 64.62 136 ASP A N 1
ATOM 1030 C CA . ASP A 1 136 ? -7.509 11.013 6.866 1.00 64.62 136 ASP A CA 1
ATOM 1031 C C . ASP A 1 136 ? -6.417 12.077 7.009 1.00 64.62 136 ASP A C 1
ATOM 1033 O O . ASP A 1 136 ? -5.231 11.783 6.829 1.00 64.62 136 ASP A O 1
ATOM 1037 N N . VAL A 1 137 ? -6.765 13.292 7.440 1.00 65.06 137 VAL A N 1
ATOM 1038 C CA . VAL A 1 137 ? -5.744 14.280 7.829 1.00 65.06 137 VAL A CA 1
ATOM 1039 C C . VAL A 1 137 ? -4.874 13.707 8.956 1.00 65.06 137 VAL A C 1
ATOM 1041 O O . VAL A 1 137 ? -3.647 13.753 8.874 1.00 65.06 137 VAL A O 1
ATOM 1044 N N . ASN A 1 138 ? -5.486 13.018 9.926 1.00 79.62 138 ASN A N 1
ATOM 1045 C CA . ASN A 1 138 ? -4.755 12.411 11.036 1.00 79.62 138 ASN A CA 1
ATOM 1046 C C . ASN A 1 138 ? -3.878 11.233 10.586 1.00 79.62 138 ASN A C 1
ATOM 1048 O O . ASN A 1 138 ? -2.772 11.082 11.101 1.00 79.62 138 ASN A O 1
ATOM 1052 N N . PHE A 1 139 ? -4.314 10.401 9.632 1.00 82.88 139 PHE A N 1
ATOM 1053 C CA . PHE A 1 139 ? -3.504 9.267 9.160 1.00 82.88 139 PHE A CA 1
ATOM 1054 C C . PHE A 1 139 ? -2.284 9.716 8.358 1.00 82.88 139 PHE A C 1
ATOM 1056 O O . PHE A 1 139 ? -1.174 9.221 8.583 1.00 82.88 139 PHE A O 1
ATOM 1063 N N . ASN A 1 140 ? -2.464 10.682 7.455 1.00 83.81 140 ASN A N 1
ATOM 1064 C CA . ASN A 1 140 ? -1.358 11.242 6.686 1.00 83.81 140 ASN A CA 1
ATOM 1065 C C . ASN A 1 140 ? -0.361 11.971 7.587 1.00 83.81 140 ASN A C 1
ATOM 1067 O O . ASN A 1 140 ? 0.848 11.811 7.406 1.00 83.81 140 ASN A O 1
ATOM 1071 N N . ASP A 1 141 ? -0.843 12.719 8.578 1.00 89.19 141 ASP A N 1
ATOM 1072 C CA . ASP A 1 141 ? 0.031 13.424 9.509 1.00 89.19 141 ASP A CA 1
ATOM 1073 C C . ASP A 1 141 ? 0.762 12.462 10.444 1.00 89.19 141 ASP A C 1
ATOM 1075 O O . ASP A 1 141 ? 1.969 12.611 10.616 1.00 89.19 141 ASP A O 1
ATOM 1079 N N . ARG A 1 142 ? 0.114 11.399 10.935 1.00 89.62 142 ARG A N 1
ATOM 1080 C CA . ARG A 1 142 ? 0.789 10.322 11.685 1.00 89.62 142 ARG A CA 1
ATOM 1081 C C . ARG A 1 142 ? 1.866 9.633 10.855 1.00 89.62 142 ARG A C 1
ATOM 1083 O O . ARG A 1 142 ? 2.979 9.452 11.337 1.00 89.62 142 ARG A O 1
ATOM 1090 N N . SER A 1 143 ? 1.580 9.295 9.595 1.00 91.06 143 SER A N 1
ATOM 1091 C CA . SER A 1 143 ? 2.587 8.718 8.695 1.00 91.06 143 SER A CA 1
ATOM 1092 C C . SER A 1 143 ? 3.751 9.691 8.472 1.00 91.06 143 SER A C 1
ATOM 1094 O O . SER A 1 143 ? 4.917 9.308 8.562 1.00 91.06 143 SER A O 1
ATOM 1096 N N . ARG A 1 144 ? 3.472 10.983 8.252 1.00 90.81 144 ARG A N 1
ATOM 1097 C CA . ARG A 1 144 ? 4.514 12.017 8.129 1.00 90.81 144 ARG A CA 1
ATOM 1098 C C . ARG A 1 144 ? 5.348 12.149 9.400 1.00 90.81 144 ARG A C 1
ATOM 1100 O O . ARG A 1 144 ? 6.566 12.199 9.282 1.00 90.81 144 ARG A O 1
ATOM 1107 N N . GLN A 1 145 ? 4.718 12.187 10.571 1.00 92.94 145 GLN A N 1
ATOM 1108 C CA . GLN A 1 145 ? 5.385 12.275 11.872 1.00 92.94 145 GLN A CA 1
ATOM 1109 C C . GLN A 1 145 ? 6.253 11.047 12.137 1.00 92.94 145 GLN A C 1
ATOM 1111 O O . GLN A 1 145 ? 7.408 11.199 12.529 1.00 92.94 145 GLN A O 1
ATOM 1116 N N . PHE A 1 146 ? 5.736 9.847 11.854 1.00 94.75 146 PHE A N 1
ATOM 1117 C CA . PHE A 1 146 ? 6.496 8.605 11.949 1.00 94.75 146 PHE A CA 1
ATOM 1118 C C . PHE A 1 146 ? 7.769 8.684 11.106 1.00 94.75 146 PHE A C 1
ATOM 1120 O O . PHE A 1 146 ? 8.868 8.504 11.610 1.00 94.75 146 PHE A O 1
ATOM 1127 N N . TRP A 1 147 ? 7.654 9.021 9.824 1.00 94.19 147 TRP A N 1
ATOM 1128 C CA . TRP A 1 147 ? 8.830 9.078 8.959 1.00 94.19 147 TRP A CA 1
ATOM 1129 C C . TRP A 1 147 ? 9.772 10.235 9.293 1.00 94.19 147 TRP A C 1
ATOM 1131 O O . TRP A 1 147 ? 10.985 10.078 9.176 1.00 94.19 147 TRP A O 1
ATOM 1141 N N . ALA A 1 148 ? 9.244 11.365 9.766 1.00 94.50 148 ALA A N 1
ATOM 1142 C CA . ALA A 1 148 ? 10.062 12.459 10.270 1.00 94.50 148 ALA A CA 1
ATOM 1143 C C . ALA A 1 148 ? 10.882 12.034 11.500 1.00 94.50 148 ALA A C 1
ATOM 1145 O O . ALA A 1 148 ? 12.054 12.394 11.585 1.00 94.50 148 ALA A O 1
ATOM 1146 N N . SER A 1 149 ? 10.322 11.220 12.405 1.00 94.94 149 SER A N 1
ATOM 1147 C CA . SER A 1 149 ? 11.067 10.679 13.554 1.00 94.94 149 SER A CA 1
ATOM 1148 C C . SER A 1 149 ? 12.157 9.685 13.139 1.00 94.94 149 SER A C 1
ATOM 1150 O O . SER A 1 149 ? 13.165 9.561 13.829 1.00 94.94 149 SER A O 1
ATOM 1152 N N . GLN A 1 150 ? 12.005 9.042 11.976 1.00 94.25 150 GLN A N 1
ATOM 1153 C CA . GLN A 1 150 ? 13.047 8.230 11.334 1.00 94.25 150 GLN A CA 1
ATOM 1154 C C . GLN A 1 150 ? 14.063 9.062 10.525 1.00 94.25 150 GLN A C 1
ATOM 1156 O O . GLN A 1 150 ? 14.955 8.501 9.892 1.00 94.25 150 GLN A O 1
ATOM 1161 N N . GLY A 1 151 ? 13.924 10.392 10.492 1.00 95.69 151 GLY A N 1
ATOM 1162 C CA . GLY A 1 151 ? 14.767 11.276 9.685 1.00 95.69 151 GLY A CA 1
ATOM 1163 C C . GLY A 1 151 ? 14.507 11.195 8.176 1.00 95.69 151 GLY A C 1
ATOM 1164 O O . GLY A 1 151 ? 15.347 11.638 7.397 1.00 95.69 151 GLY A O 1
ATOM 1165 N N . GLU A 1 152 ? 13.371 10.641 7.733 1.00 94.50 152 GLU A N 1
ATOM 1166 C CA . GLU A 1 152 ? 13.014 10.526 6.315 1.00 94.50 152 GLU A CA 1
ATOM 1167 C C . GLU A 1 152 ? 11.984 11.590 5.892 1.00 94.50 152 GLU A C 1
ATOM 1169 O O . GLU A 1 152 ? 10.797 11.553 6.242 1.00 94.50 152 GLU A O 1
ATOM 1174 N N . THR A 1 153 ? 12.425 12.528 5.052 1.00 94.69 153 THR A N 1
ATOM 1175 C CA . THR A 1 153 ? 11.554 13.542 4.441 1.00 94.69 153 THR A CA 1
ATOM 1176 C C . THR A 1 153 ? 10.882 13.025 3.165 1.00 94.69 153 THR A C 1
ATOM 1178 O O . THR A 1 153 ? 11.313 12.046 2.556 1.00 94.69 153 THR A O 1
ATOM 1181 N N . ALA A 1 154 ? 9.837 13.718 2.698 1.00 91.25 154 ALA A N 1
ATOM 1182 C CA . ALA A 1 154 ? 9.191 13.381 1.426 1.00 91.25 154 ALA A CA 1
ATOM 1183 C C . ALA A 1 154 ? 10.157 13.470 0.226 1.00 91.25 154 ALA A C 1
ATOM 1185 O O . ALA A 1 154 ? 10.068 12.669 -0.703 1.00 91.25 154 ALA A O 1
ATOM 1186 N N . GLU A 1 155 ? 11.092 14.421 0.249 1.00 94.44 155 GLU A N 1
ATOM 1187 C CA . GLU A 1 155 ? 12.127 14.566 -0.778 1.00 94.44 155 GLU A CA 1
ATOM 1188 C C . GLU A 1 155 ? 13.119 13.397 -0.758 1.00 94.44 155 GLU A C 1
ATOM 1190 O O . GLU A 1 155 ? 13.475 12.867 -1.813 1.00 94.44 155 GLU A O 1
ATOM 1195 N N . MET A 1 156 ? 13.504 12.931 0.435 1.00 95.12 156 MET A N 1
ATOM 1196 C CA . MET A 1 156 ? 14.349 11.747 0.588 1.00 95.12 156 MET A CA 1
ATOM 1197 C C . MET A 1 156 ? 13.649 10.492 0.072 1.00 95.12 156 MET A C 1
ATOM 1199 O O . MET A 1 156 ? 14.278 9.707 -0.642 1.00 95.12 156 MET A O 1
ATOM 1203 N N . THR A 1 157 ? 12.353 10.328 0.361 1.00 92.12 157 THR A N 1
ATOM 1204 C CA . THR A 1 157 ? 11.552 9.228 -0.186 1.00 92.12 157 THR A CA 1
ATOM 1205 C C . THR A 1 157 ? 11.533 9.280 -1.718 1.00 92.12 157 THR A C 1
ATOM 1207 O O . THR A 1 157 ? 11.851 8.278 -2.354 1.00 92.12 157 THR A O 1
ATOM 1210 N N . ARG A 1 158 ? 11.241 10.439 -2.334 1.00 91.94 158 ARG A N 1
ATOM 1211 C CA . ARG A 1 158 ? 11.256 10.593 -3.806 1.00 91.94 158 ARG A CA 1
ATOM 1212 C C . ARG A 1 158 ? 12.626 10.268 -4.398 1.00 91.94 158 ARG A C 1
ATOM 1214 O O . ARG A 1 158 ? 12.726 9.434 -5.289 1.00 91.94 158 ARG A O 1
ATOM 1221 N N . SER A 1 159 ? 13.686 10.828 -3.820 1.00 93.62 159 SER A N 1
ATOM 1222 C CA . SER A 1 159 ? 15.066 10.567 -4.244 1.00 93.62 159 SER A CA 1
ATOM 1223 C C . SER A 1 159 ? 15.444 9.089 -4.116 1.00 93.62 159 SER A C 1
ATOM 1225 O O . SER A 1 159 ? 16.182 8.555 -4.943 1.00 93.62 159 SER A O 1
ATOM 1227 N N . ARG A 1 160 ? 14.956 8.394 -3.078 1.00 94.00 160 ARG A N 1
ATOM 1228 C CA . ARG A 1 160 ? 15.143 6.946 -2.915 1.00 94.00 160 ARG A CA 1
ATOM 1229 C C . ARG A 1 160 ? 14.455 6.177 -4.040 1.00 94.00 160 ARG A C 1
ATOM 1231 O O . ARG A 1 160 ? 15.099 5.300 -4.615 1.00 94.00 160 ARG A O 1
ATOM 1238 N N . VAL A 1 161 ? 13.198 6.507 -4.336 1.00 91.44 161 VAL A N 1
ATOM 1239 C CA . VAL A 1 161 ? 12.418 5.889 -5.419 1.00 91.44 161 VAL A CA 1
ATOM 1240 C C . VAL A 1 161 ? 13.112 6.112 -6.762 1.00 91.44 161 VAL A C 1
ATOM 1242 O O . VAL A 1 161 ? 13.322 5.153 -7.501 1.00 91.44 161 VAL A O 1
ATOM 1245 N N . ASP A 1 162 ? 13.564 7.332 -7.049 1.00 90.94 162 ASP A N 1
ATOM 1246 C CA . ASP A 1 162 ? 14.260 7.641 -8.300 1.00 90.94 162 ASP A CA 1
ATOM 1247 C C . ASP A 1 162 ? 15.577 6.880 -8.440 1.00 90.94 162 ASP A C 1
ATOM 1249 O O . ASP A 1 162 ? 15.778 6.192 -9.438 1.00 90.94 162 ASP A O 1
ATOM 1253 N N . ARG A 1 163 ? 16.419 6.865 -7.399 1.00 92.50 163 ARG A N 1
ATOM 1254 C CA . ARG A 1 163 ? 17.652 6.061 -7.406 1.00 92.50 163 ARG A CA 1
ATOM 1255 C C . ARG A 1 163 ? 17.383 4.569 -7.578 1.00 92.50 163 ARG A C 1
ATOM 1257 O O . ARG A 1 163 ? 18.196 3.866 -8.176 1.00 92.50 163 ARG A O 1
ATOM 1264 N N . TRP A 1 164 ? 16.296 4.054 -7.005 1.00 92.25 164 TRP A N 1
ATOM 1265 C CA . TRP A 1 164 ? 15.908 2.658 -7.196 1.00 92.25 164 TRP A CA 1
ATOM 1266 C C . TRP A 1 164 ? 15.567 2.388 -8.666 1.00 92.25 164 TRP A C 1
ATOM 1268 O O . TRP A 1 164 ? 16.098 1.437 -9.241 1.00 92.25 164 TRP A O 1
ATOM 1278 N N . TRP A 1 165 ? 14.769 3.263 -9.286 1.00 87.81 165 TRP A N 1
ATOM 1279 C CA . TRP A 1 165 ? 14.415 3.185 -10.704 1.00 87.81 165 TRP A CA 1
ATOM 1280 C C . TRP A 1 165 ? 15.630 3.271 -11.616 1.00 87.81 165 TRP A C 1
ATOM 1282 O O . TRP A 1 165 ? 15.746 2.463 -12.534 1.00 87.81 165 TRP A O 1
ATOM 1292 N N . ASP A 1 166 ? 16.549 4.196 -11.350 1.00 88.50 166 ASP A N 1
ATOM 1293 C CA . ASP A 1 166 ? 17.757 4.368 -12.155 1.00 88.50 166 ASP A CA 1
ATOM 1294 C C . ASP A 1 166 ? 18.623 3.108 -12.120 1.00 88.50 166 ASP A C 1
ATOM 1296 O O . ASP A 1 166 ? 19.001 2.582 -13.169 1.00 88.50 166 ASP A O 1
ATOM 1300 N N . ARG A 1 167 ? 18.863 2.551 -10.922 1.00 89.00 167 ARG A N 1
ATOM 1301 C CA . ARG A 1 167 ? 19.601 1.286 -10.767 1.00 89.00 167 ARG A CA 1
ATOM 1302 C C . ARG A 1 167 ? 18.902 0.126 -11.462 1.00 89.00 167 ARG A C 1
ATOM 1304 O O . ARG A 1 167 ? 19.565 -0.723 -12.057 1.00 89.00 167 ARG A O 1
ATOM 1311 N N . TRP A 1 168 ? 17.578 0.055 -11.367 1.00 85.44 168 TRP A N 1
ATOM 1312 C CA . TRP A 1 168 ? 16.818 -0.997 -12.026 1.00 85.44 168 TRP A CA 1
ATOM 1313 C C . TRP A 1 168 ? 16.905 -0.880 -13.553 1.00 85.44 168 TRP A C 1
ATOM 1315 O O . TRP A 1 168 ? 17.284 -1.846 -14.211 1.00 85.44 168 TRP A O 1
ATOM 1325 N N . MET A 1 169 ? 16.649 0.305 -14.113 1.00 83.75 169 MET A N 1
ATOM 1326 C CA . MET A 1 169 ? 16.764 0.564 -15.552 1.00 83.75 169 MET A CA 1
ATOM 1327 C C . MET A 1 169 ? 18.173 0.276 -16.063 1.00 83.75 169 MET A C 1
ATOM 1329 O O . MET A 1 169 ? 18.326 -0.328 -17.121 1.00 83.75 169 MET A O 1
ATOM 1333 N N . GLN A 1 170 ? 19.201 0.652 -15.299 1.00 86.12 170 GLN A N 1
ATOM 1334 C CA . GLN A 1 170 ? 20.587 0.330 -15.622 1.00 86.12 170 GLN A CA 1
ATOM 1335 C C . GLN A 1 170 ? 20.803 -1.186 -15.712 1.00 86.12 170 GLN A C 1
ATOM 1337 O O . GLN A 1 170 ? 21.343 -1.655 -16.709 1.00 86.12 170 GLN A O 1
ATOM 1342 N N . ARG A 1 171 ? 20.323 -1.965 -14.730 1.00 85.12 171 ARG A N 1
ATOM 1343 C CA . ARG A 1 171 ? 20.403 -3.438 -14.756 1.00 85.12 171 ARG A CA 1
ATOM 1344 C C . ARG A 1 171 ? 19.704 -4.038 -15.977 1.00 85.12 171 ARG A C 1
ATOM 1346 O O . ARG A 1 171 ? 20.249 -4.949 -16.591 1.00 85.12 171 ARG A O 1
ATOM 1353 N N . ILE A 1 172 ? 18.520 -3.535 -16.330 1.00 81.81 172 ILE A N 1
ATOM 1354 C CA . ILE A 1 172 ? 17.773 -4.011 -17.502 1.00 81.81 172 ILE A CA 1
ATOM 1355 C C . ILE A 1 172 ? 18.519 -3.702 -18.798 1.00 81.81 172 ILE A C 1
ATOM 1357 O O . ILE A 1 172 ? 18.627 -4.588 -19.639 1.00 81.81 172 ILE A O 1
ATOM 1361 N N . ARG A 1 173 ? 19.069 -2.490 -18.946 1.00 82.12 173 ARG A N 1
ATOM 1362 C CA . ARG A 1 173 ? 19.882 -2.118 -20.114 1.00 82.12 173 ARG A CA 1
ATOM 1363 C C . ARG A 1 173 ? 21.093 -3.034 -20.251 1.00 82.12 173 ARG A C 1
ATOM 1365 O O . ARG A 1 173 ? 21.243 -3.678 -21.278 1.00 82.12 173 ARG A O 1
ATOM 1372 N N . THR A 1 174 ? 21.861 -3.208 -19.174 1.00 85.94 174 THR A N 1
ATOM 1373 C CA . THR A 1 174 ? 23.014 -4.120 -19.161 1.00 85.94 174 THR A CA 1
ATOM 1374 C C . THR A 1 174 ? 22.627 -5.554 -19.538 1.00 85.94 174 THR A C 1
ATOM 1376 O O . THR A 1 174 ? 23.354 -6.210 -20.280 1.00 85.94 174 THR A O 1
ATOM 1379 N N . ALA A 1 175 ? 21.486 -6.055 -19.055 1.00 82.81 175 ALA A N 1
ATOM 1380 C CA . ALA A 1 175 ? 21.005 -7.388 -19.411 1.00 82.81 175 ALA A CA 1
ATOM 1381 C C . ALA A 1 175 ? 20.551 -7.485 -20.880 1.00 82.81 175 ALA A C 1
ATOM 1383 O O . ALA A 1 175 ? 20.834 -8.484 -21.534 1.00 82.81 175 ALA A O 1
ATOM 1384 N N . ALA A 1 176 ? 19.870 -6.463 -21.406 1.00 78.88 176 ALA A N 1
ATOM 1385 C CA . ALA A 1 176 ? 19.450 -6.408 -22.806 1.00 78.88 176 ALA A CA 1
ATOM 1386 C C . ALA A 1 176 ? 20.659 -6.383 -23.754 1.00 78.88 176 ALA A C 1
ATOM 1388 O O . ALA A 1 176 ? 20.700 -7.169 -24.702 1.00 78.88 176 ALA A O 1
ATOM 1389 N N . ASP A 1 177 ? 21.668 -5.568 -23.432 1.00 81.88 177 ASP A N 1
ATOM 1390 C CA . ASP A 1 177 ? 22.932 -5.489 -24.169 1.00 81.88 177 ASP A CA 1
ATOM 1391 C C . ASP A 1 177 ? 23.640 -6.849 -24.194 1.00 81.88 177 ASP A C 1
ATOM 1393 O O . ASP A 1 177 ? 24.053 -7.321 -25.254 1.00 81.88 177 ASP A O 1
ATOM 1397 N N . ALA A 1 178 ? 23.716 -7.529 -23.043 1.00 83.25 178 ALA A N 1
ATOM 1398 C CA . ALA A 1 178 ? 24.316 -8.859 -22.934 1.00 83.25 178 ALA A CA 1
ATOM 1399 C C . ALA A 1 178 ? 23.575 -9.928 -23.760 1.00 83.25 178 ALA A C 1
ATOM 1401 O O . ALA A 1 178 ? 24.191 -10.886 -24.222 1.00 83.25 178 ALA A O 1
ATOM 1402 N N . LEU A 1 179 ? 22.265 -9.766 -23.962 1.00 83.69 179 LEU A N 1
ATOM 1403 C CA . LEU A 1 179 ? 21.440 -10.651 -24.788 1.00 83.69 179 LEU A CA 1
ATOM 1404 C C . LEU A 1 179 ? 21.416 -10.245 -26.272 1.00 83.69 179 LEU A C 1
ATOM 1406 O O . LEU A 1 179 ? 20.764 -10.917 -27.070 1.00 83.69 179 LEU A O 1
ATOM 1410 N N . GLY A 1 180 ? 22.084 -9.150 -26.657 1.00 82.31 180 GLY A N 1
ATOM 1411 C CA . GLY A 1 180 ? 22.029 -8.607 -28.017 1.00 82.31 180 GLY A CA 1
ATOM 1412 C C . GLY A 1 180 ? 20.636 -8.111 -28.423 1.00 82.31 180 GLY A C 1
ATOM 1413 O O . GLY A 1 180 ? 20.353 -7.951 -29.613 1.00 82.31 180 GLY A O 1
ATOM 1414 N N . VAL A 1 181 ? 19.747 -7.881 -27.453 1.00 80.31 181 VAL A N 1
ATOM 1415 C CA . VAL A 1 181 ? 18.413 -7.332 -27.693 1.00 80.31 181 VAL A CA 1
ATOM 1416 C C . VAL A 1 181 ? 18.563 -5.823 -27.795 1.00 80.31 181 VAL A C 1
ATOM 1418 O O . VAL A 1 181 ? 18.882 -5.165 -26.808 1.00 80.31 181 VAL A O 1
ATOM 1421 N N . LYS A 1 182 ? 18.322 -5.259 -28.985 1.00 69.50 182 LYS A N 1
ATOM 1422 C CA . LYS A 1 182 ? 18.290 -3.803 -29.150 1.00 69.50 182 LYS A CA 1
ATOM 1423 C C . LYS A 1 182 ? 17.165 -3.228 -28.298 1.00 69.50 182 LYS A C 1
ATOM 1425 O O . LYS A 1 182 ? 15.987 -3.397 -28.604 1.00 69.50 182 LYS A O 1
ATOM 1430 N N . TYR A 1 183 ? 17.549 -2.563 -27.220 1.00 63.72 183 TYR A N 1
ATOM 1431 C CA . TYR A 1 183 ? 16.657 -1.727 -26.446 1.00 63.72 183 TYR A CA 1
ATOM 1432 C C . TYR A 1 183 ? 16.526 -0.406 -27.207 1.00 63.72 183 TYR A C 1
ATOM 1434 O O . TYR A 1 183 ? 17.457 0.394 -27.203 1.00 63.72 183 TYR A O 1
ATOM 1442 N N . ASP A 1 184 ? 15.417 -0.192 -27.918 1.00 59.59 184 ASP A N 1
ATOM 1443 C CA . ASP A 1 184 ? 15.169 1.102 -28.557 1.00 59.59 184 ASP A CA 1
ATOM 1444 C C . ASP A 1 184 ? 15.071 2.172 -27.458 1.00 59.59 184 ASP A C 1
ATOM 1446 O O . ASP A 1 184 ? 14.076 2.265 -26.737 1.00 59.59 184 ASP A O 1
ATOM 1450 N N . GLU A 1 185 ? 16.121 2.986 -27.315 1.00 56.56 185 GLU A N 1
ATOM 1451 C CA . GLU A 1 185 ? 16.157 4.129 -26.391 1.00 56.56 185 GLU A CA 1
ATOM 1452 C C . GLU A 1 185 ? 15.051 5.157 -26.711 1.00 56.56 185 GLU A C 1
ATOM 1454 O O . GLU A 1 185 ? 14.623 5.923 -25.848 1.00 56.56 185 GLU A O 1
ATOM 1459 N N . ASP A 1 186 ? 14.514 5.099 -27.933 1.00 51.31 186 ASP A N 1
ATOM 1460 C CA . ASP A 1 186 ? 13.511 5.992 -28.510 1.00 51.31 186 ASP A CA 1
ATOM 1461 C C . ASP A 1 186 ? 12.060 5.649 -28.135 1.00 51.31 186 ASP A C 1
ATOM 1463 O O . ASP A 1 186 ? 11.131 5.930 -28.899 1.00 51.31 186 ASP A O 1
ATOM 1467 N N . GLY A 1 187 ? 11.821 5.092 -26.945 1.00 49.09 187 GLY A N 1
ATOM 1468 C CA . GLY A 1 187 ? 10.485 4.901 -26.376 1.00 49.09 187 GLY A CA 1
ATOM 1469 C C . GLY A 1 187 ? 9.672 6.206 -26.301 1.00 49.09 187 GLY A C 1
ATOM 1470 O O . GLY A 1 187 ? 9.537 6.829 -25.253 1.00 49.09 187 GLY A O 1
ATOM 1471 N N . GLY A 1 188 ? 9.079 6.631 -27.416 1.00 43.75 188 GLY A N 1
ATOM 1472 C CA . GLY A 1 188 ? 8.123 7.725 -27.488 1.00 43.75 188 GLY A CA 1
ATOM 1473 C C . GLY A 1 188 ? 8.708 9.134 -27.437 1.00 43.75 188 GLY A C 1
ATOM 1474 O O . GLY A 1 188 ? 7.961 10.057 -27.083 1.00 43.75 188 GLY A O 1
ATOM 1475 N N . GLY A 1 189 ? 9.963 9.327 -27.856 1.00 41.69 189 GLY A N 1
ATOM 1476 C CA . GLY A 1 189 ? 10.377 10.602 -28.421 1.00 41.69 189 GLY A CA 1
ATOM 1477 C C . GLY A 1 189 ? 9.432 10.891 -29.578 1.00 41.69 189 GLY A C 1
ATOM 1478 O O . GLY A 1 189 ? 9.567 10.338 -30.666 1.00 41.69 189 GLY A O 1
ATOM 1479 N N . ARG A 1 190 ? 8.398 11.701 -29.327 1.00 44.19 190 ARG A N 1
ATOM 1480 C CA . ARG A 1 190 ? 7.613 12.354 -30.370 1.00 44.19 190 ARG A CA 1
ATOM 1481 C C . ARG A 1 190 ? 8.690 13.036 -31.217 1.00 44.19 190 ARG A C 1
ATOM 1483 O O . ARG A 1 190 ? 9.106 14.141 -30.884 1.00 44.19 190 ARG A O 1
ATOM 1490 N N . LYS A 1 191 ? 9.155 12.403 -32.305 1.00 48.06 191 LYS A N 1
ATOM 1491 C CA . LYS A 1 191 ? 9.567 13.154 -33.481 1.00 48.06 191 LYS A CA 1
ATOM 1492 C C . LYS A 1 191 ? 8.341 14.002 -33.709 1.00 48.06 191 LYS A C 1
ATOM 1494 O O . LYS A 1 191 ? 7.293 13.489 -34.104 1.00 48.06 191 LYS A O 1
ATOM 1499 N N . LYS A 1 192 ? 8.424 15.252 -33.249 1.00 52.31 192 LYS A N 1
ATOM 1500 C CA . LYS A 1 192 ? 7.507 16.325 -33.564 1.00 52.31 192 LYS A CA 1
ATOM 1501 C C . LYS A 1 192 ? 7.524 16.235 -35.078 1.00 52.31 192 LYS A C 1
ATOM 1503 O O . LYS A 1 192 ? 8.491 16.657 -35.704 1.00 52.31 192 LYS A O 1
ATOM 1508 N N . ARG A 1 193 ? 6.564 15.502 -35.661 1.00 49.00 193 ARG A N 1
ATOM 1509 C CA . ARG A 1 193 ? 6.252 15.644 -37.070 1.00 49.00 193 ARG A CA 1
ATOM 1510 C C . ARG A 1 193 ? 6.003 17.127 -37.110 1.00 49.00 193 ARG A C 1
ATOM 1512 O O . ARG A 1 193 ? 5.055 17.597 -36.480 1.00 49.00 193 ARG A O 1
ATOM 1519 N N . LYS A 1 194 ? 6.982 17.843 -37.651 1.00 53.41 194 LYS A N 1
ATOM 1520 C CA . LYS A 1 194 ? 6.841 19.214 -38.071 1.00 53.41 194 LYS A CA 1
ATOM 1521 C C . LYS A 1 194 ? 5.604 19.107 -38.954 1.00 53.41 194 LYS A C 1
ATOM 1523 O O . LYS A 1 194 ? 5.661 18.538 -40.039 1.00 53.41 194 LYS A O 1
ATOM 1528 N N . ARG A 1 195 ? 4.434 19.398 -38.380 1.00 52.19 195 ARG A N 1
ATOM 1529 C CA . ARG A 1 195 ? 3.311 19.816 -39.187 1.00 52.19 195 ARG A CA 1
ATOM 1530 C C . ARG A 1 195 ? 3.914 21.061 -39.801 1.00 52.19 195 ARG A C 1
ATOM 1532 O O . ARG A 1 195 ? 4.169 22.020 -39.075 1.00 52.19 195 ARG A O 1
ATOM 1539 N N . ASP A 1 196 ? 4.285 20.958 -41.069 1.00 59.34 196 ASP A N 1
ATOM 1540 C CA . ASP A 1 196 ? 4.237 22.105 -41.955 1.00 59.34 196 ASP A CA 1
ATOM 1541 C C . ASP A 1 196 ? 2.776 22.558 -41.912 1.00 59.34 196 ASP A C 1
ATOM 1543 O O . ASP A 1 196 ? 1.935 22.156 -42.709 1.00 59.34 196 ASP A O 1
ATOM 1547 N N . ASP A 1 197 ? 2.445 23.254 -40.829 1.00 55.44 197 ASP A N 1
ATOM 1548 C CA . ASP A 1 197 ? 1.313 24.137 -40.765 1.00 55.44 197 ASP A CA 1
ATOM 1549 C C . ASP A 1 197 ? 1.781 25.338 -41.566 1.00 55.44 197 ASP A C 1
ATOM 1551 O O . ASP A 1 197 ? 2.554 26.171 -41.086 1.00 55.44 197 ASP A O 1
ATOM 1555 N N . GLY A 1 198 ? 1.456 25.297 -42.857 1.00 60.53 198 GLY A N 1
ATOM 1556 C CA . GLY A 1 198 ? 1.532 26.458 -43.713 1.00 60.53 198 GLY A CA 1
ATOM 1557 C C . GLY A 1 198 ? 0.631 27.513 -43.099 1.00 60.53 198 GLY A C 1
ATOM 1558 O O . GLY A 1 198 ? -0.571 27.523 -43.346 1.00 60.53 198 GLY A O 1
ATOM 1559 N N . SER A 1 199 ? 1.235 28.376 -42.288 1.00 53.50 199 SER A N 1
ATOM 1560 C CA . SER A 1 199 ? 0.659 29.623 -41.829 1.00 53.50 199 SER A CA 1
ATOM 1561 C C . SER A 1 199 ? 0.270 30.440 -43.059 1.00 53.50 199 SER A C 1
ATOM 1563 O O . SER A 1 199 ? 1.107 31.109 -43.663 1.00 53.50 199 SER A O 1
ATOM 1565 N N . GLN A 1 200 ? -0.999 30.354 -43.453 1.00 54.06 200 GLN A N 1
ATOM 1566 C CA . GLN A 1 200 ? -1.652 31.466 -44.119 1.00 54.06 200 GLN A CA 1
ATOM 1567 C C . GLN A 1 200 ? -1.834 32.553 -43.065 1.00 54.06 200 GLN A C 1
ATOM 1569 O O . GLN A 1 200 ? -2.577 32.371 -42.099 1.00 54.06 200 GLN A O 1
ATOM 1574 N N . GLU A 1 201 ? -1.115 33.657 -43.262 1.00 57.56 201 GLU A N 1
ATOM 1575 C CA . GLU A 1 201 ? -1.442 34.967 -42.712 1.00 57.56 201 GLU A CA 1
ATOM 1576 C C . GLU A 1 201 ? -2.955 35.189 -42.781 1.00 57.56 201 GLU A C 1
ATOM 1578 O O . GLU A 1 201 ? -3.563 35.174 -43.856 1.00 57.56 201 GLU A O 1
ATOM 1583 N N . LYS A 1 202 ? -3.569 35.398 -41.621 1.00 56.84 202 LYS A N 1
ATOM 1584 C CA . LYS A 1 202 ? -4.789 36.184 -41.530 1.00 56.84 202 LYS A CA 1
ATOM 1585 C C . LYS A 1 202 ? -4.536 37.300 -40.539 1.00 56.84 202 LYS A C 1
ATOM 1587 O O . LYS A 1 202 ? -4.650 37.109 -39.332 1.00 56.84 202 LYS A O 1
ATOM 1592 N N . ASP A 1 203 ? -4.183 38.442 -41.111 1.00 58.09 203 ASP A N 1
ATOM 1593 C CA . ASP A 1 203 ? -4.427 39.755 -40.540 1.00 58.09 203 ASP A CA 1
ATOM 1594 C C . ASP A 1 203 ? -5.918 39.892 -40.198 1.00 58.09 203 ASP A C 1
ATOM 1596 O O . ASP A 1 203 ? -6.795 39.547 -40.997 1.00 58.09 203 ASP A O 1
ATOM 1600 N N . GLY A 1 204 ? -6.205 40.384 -38.999 1.00 57.06 204 GLY A N 1
ATOM 1601 C CA . GLY A 1 204 ? -7.557 40.648 -38.509 1.00 57.06 204 GLY A CA 1
ATOM 1602 C C . GLY A 1 204 ? -7.489 40.900 -37.009 1.00 57.06 204 GLY A C 1
ATOM 1603 O O . GLY A 1 204 ? -7.569 39.957 -36.233 1.00 57.06 204 GLY A O 1
ATOM 1604 N N . ALA A 1 205 ? -7.038 42.090 -36.621 1.00 54.84 205 ALA A N 1
ATOM 1605 C CA . ALA A 1 205 ? -7.887 43.241 -36.301 1.00 54.84 205 ALA A CA 1
ATOM 1606 C C . ALA A 1 205 ? -8.269 43.212 -34.817 1.00 54.84 205 ALA A C 1
ATOM 1608 O O . ALA A 1 205 ? -9.113 42.430 -34.388 1.00 54.84 205 ALA A O 1
ATOM 1609 N N . ASP A 1 206 ? -7.57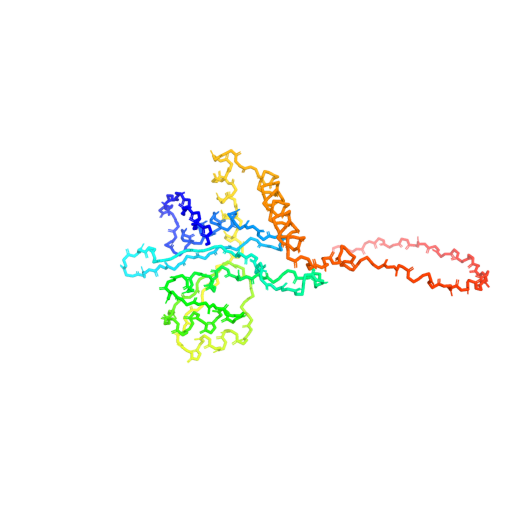0 44.067 -34.072 1.00 55.09 206 ASP A N 1
ATOM 1610 C CA . ASP A 1 206 ? -7.873 44.462 -32.706 1.00 55.09 206 ASP A CA 1
ATOM 1611 C C . ASP A 1 206 ? -9.308 44.998 -32.631 1.00 55.09 206 ASP A C 1
ATOM 1613 O O . ASP A 1 206 ? -9.643 45.990 -33.280 1.00 55.09 206 ASP A O 1
ATOM 1617 N N . GLU A 1 207 ? -10.145 44.354 -31.824 1.00 61.41 207 GLU A N 1
ATOM 1618 C CA . GLU A 1 207 ? -11.307 45.006 -31.232 1.00 61.41 207 GLU A CA 1
ATOM 1619 C C . GLU A 1 207 ? -11.131 44.969 -29.715 1.00 61.41 207 GLU A C 1
ATOM 1621 O O . GLU A 1 207 ? -11.285 43.933 -29.062 1.00 61.41 207 GLU A O 1
ATOM 1626 N N . ASP A 1 208 ? -10.756 46.135 -29.193 1.00 57.50 208 ASP A N 1
ATOM 1627 C CA . ASP A 1 208 ? -10.889 46.528 -27.800 1.00 57.50 208 ASP A CA 1
ATOM 1628 C C . ASP A 1 208 ? -12.326 46.263 -27.334 1.00 57.50 208 ASP A C 1
ATOM 1630 O O . ASP A 1 208 ? -13.282 46.849 -27.850 1.00 57.50 208 ASP A O 1
ATOM 1634 N N . VAL A 1 209 ? -12.486 45.394 -26.336 1.00 61.44 209 VAL A N 1
ATOM 1635 C CA . VAL A 1 209 ? -13.738 45.283 -25.588 1.00 61.44 209 VAL A CA 1
ATOM 1636 C C . VAL A 1 209 ? -13.444 45.619 -24.135 1.00 61.44 209 VAL A C 1
ATOM 1638 O O . VAL A 1 209 ? -12.826 44.841 -23.411 1.00 61.44 209 VAL A O 1
ATOM 1641 N N . ASP A 1 210 ? -13.901 46.814 -23.764 1.00 57.00 210 ASP A N 1
ATOM 1642 C CA . ASP A 1 210 ? -13.994 47.360 -22.415 1.00 57.00 210 ASP A CA 1
ATOM 1643 C C . ASP A 1 210 ? -14.546 46.329 -21.414 1.00 57.00 210 ASP A C 1
ATOM 1645 O O . ASP A 1 210 ? -15.698 45.891 -21.507 1.00 57.00 210 ASP A O 1
ATOM 1649 N N . GLU A 1 211 ? -13.749 45.998 -20.395 1.00 61.28 211 GLU A N 1
ATOM 1650 C CA . GLU A 1 211 ? -14.248 45.397 -19.159 1.00 61.28 211 GLU A CA 1
ATOM 1651 C C . GLU A 1 211 ? -14.894 46.495 -18.305 1.00 61.28 211 GLU A C 1
ATOM 1653 O O . GLU A 1 211 ? -14.232 47.221 -17.565 1.00 61.28 211 GLU A O 1
ATOM 1658 N N . GLN A 1 212 ? -16.219 46.610 -18.415 1.00 57.81 212 GLN A N 1
ATOM 1659 C CA . GLN A 1 212 ? -17.030 47.318 -17.432 1.00 57.81 212 GLN A CA 1
ATOM 1660 C C . GLN A 1 212 ? -17.210 46.474 -16.167 1.00 57.81 212 GLN A C 1
ATOM 1662 O O . GLN A 1 212 ? -17.728 45.355 -16.196 1.00 57.81 212 GLN A O 1
ATOM 1667 N N . GLU A 1 213 ? -16.817 47.097 -15.060 1.00 61.50 213 GLU A N 1
ATOM 1668 C CA . GLU A 1 213 ? -17.151 46.796 -13.674 1.00 61.50 213 GLU A CA 1
ATOM 1669 C C . GLU A 1 213 ? -18.602 46.328 -13.493 1.00 61.50 213 GLU A C 1
ATOM 1671 O O . GLU A 1 213 ? -19.548 46.970 -13.957 1.00 61.50 213 GLU A O 1
ATOM 1676 N N . LYS A 1 214 ? -18.786 45.264 -12.704 1.00 58.28 214 LYS A N 1
ATOM 1677 C CA . LYS A 1 214 ? -19.984 45.127 -11.873 1.00 58.28 214 LYS A CA 1
ATOM 1678 C C . LYS A 1 214 ? -19.617 44.721 -10.456 1.00 58.28 214 LYS A C 1
ATOM 1680 O O . LYS A 1 214 ? -19.261 43.577 -10.178 1.00 58.28 214 LYS A O 1
ATOM 1685 N N . GLU A 1 215 ? -19.730 45.734 -9.609 1.00 61.88 215 GLU A N 1
ATOM 1686 C CA . GLU A 1 215 ? -19.962 45.685 -8.176 1.00 61.88 215 GLU A CA 1
ATOM 1687 C C . GLU A 1 215 ? -21.201 44.843 -7.804 1.00 61.88 215 GLU A C 1
ATOM 1689 O O . GLU A 1 215 ? -22.130 44.660 -8.594 1.00 61.88 215 GLU A O 1
ATOM 1694 N N . ASP A 1 216 ? -21.183 44.424 -6.538 1.00 59.75 216 ASP A N 1
ATOM 1695 C CA . ASP A 1 216 ? -22.312 44.149 -5.647 1.00 59.75 216 ASP A CA 1
ATOM 1696 C C . ASP A 1 216 ? -23.221 42.933 -5.884 1.00 59.75 216 ASP A C 1
ATOM 1698 O O . ASP A 1 216 ? -24.102 42.913 -6.741 1.00 59.75 216 ASP A O 1
ATOM 1702 N N . ALA A 1 217 ? -23.145 41.988 -4.938 1.00 54.50 217 ALA A N 1
ATOM 1703 C CA . ALA A 1 217 ? -24.331 41.577 -4.186 1.00 54.50 217 ALA A CA 1
ATOM 1704 C C . ALA A 1 217 ? -23.959 40.968 -2.820 1.00 54.50 217 ALA A C 1
ATOM 1706 O O . ALA A 1 217 ? -23.037 40.160 -2.707 1.00 54.50 217 ALA A O 1
ATOM 1707 N N . SER A 1 218 ? -24.722 41.429 -1.828 1.00 59.75 218 SER A N 1
ATOM 1708 C CA . SER A 1 218 ? -24.769 41.146 -0.387 1.00 59.75 218 SER A CA 1
ATOM 1709 C C . SER A 1 218 ? -24.774 39.685 0.060 1.00 59.75 218 SER A C 1
ATOM 1711 O O . SER A 1 218 ? -25.298 38.823 -0.678 1.00 59.75 218 SER A O 1
#

Organism: NCBI:txid329046

Sequence (218 aa):
METPLPLPPYEFDAALSTDDNYLAWACILARHSNSRKGHMGAIIVNPTTSQILSYANNTPLLFNASLIQKKIQEIHAEALCVSQAASIQLHSLCFMLLAAAGVKRIVHLNKYCPPVVAVSAKALGIEIRSVDFALDVNFNDRSRQFWASQGETAEMTRSRVDRWWDRWMQRIRTAADALGVKYDEDGGGRKKRKRDDGSQEKDGADEDVDEQEKEDAS

Radius of gyration: 24.31 Å; chains: 1; bounding box: 49×66×66 Å